Protein AF-A0A7R9T628-F1 (afdb_monomer)

Organism: NCBI:txid242159

Mean predicted aligned error: 6.57 Å

pLDDT: mean 90.31, std 7.59, range [53.25, 96.94]

Sequence (181 aa):
QIEAVTDPLLHALADQFLNALNLEIACVDKPSKTKIGLFKDDAESFPDLHAATAAVEEAKRAMDYLLPELRRKLGMPRLGYTTVGGVGGGEWLIEVPMDRSCPTTWIKVSSNKSKKVVRYHPPEVTEAAAALECANERHMFAADAAWKEFLSSFRENYAAFRSATSAVATLDALHALAILS

Nearest PDB structures (foldseek):
  8om5-assembly1_B  TM=8.166E-01  e=1.390E-07  Homo sapiens
  8rz7-assembly1_B  TM=8.325E-01  e=1.772E-06  Homo sapiens
  8omo-assembly1_B  TM=8.034E-01  e=1.052E-05  Homo sapiens
  1wbd-assembly1_B  TM=7.508E-01  e=5.162E-05  Escherichia coli
  1wb9-assembly1_B  TM=7.693E-01  e=9.754E-05  Escherichia coli

Structure (mmCIF, N/CA/C/O backbone):
data_AF-A0A7R9T628-F1
#
_entry.id   AF-A0A7R9T628-F1
#
loop_
_atom_site.group_PDB
_atom_site.id
_atom_site.type_symbol
_atom_site.label_atom_id
_atom_site.label_alt_id
_atom_site.label_comp_id
_atom_site.label_asym_id
_atom_site.label_entity_id
_atom_site.label_seq_id
_atom_site.pdbx_PDB_ins_code
_atom_site.Cartn_x
_atom_site.Cartn_y
_atom_site.Cartn_z
_atom_site.occupancy
_atom_site.B_iso_or_equiv
_atom_site.auth_seq_id
_atom_site.auth_comp_id
_atom_site.auth_asym_id
_atom_site.auth_atom_id
_atom_site.pdbx_PDB_model_num
ATOM 1 N N . GLN A 1 1 ? 25.959 0.317 -35.984 1.00 53.25 1 GLN A N 1
ATOM 2 C CA . GLN A 1 1 ? 24.765 0.980 -35.403 1.00 53.25 1 GLN A CA 1
ATOM 3 C C . GLN A 1 1 ? 23.543 0.061 -35.380 1.00 53.25 1 GLN A C 1
ATOM 5 O O . GLN A 1 1 ? 22.919 0.002 -34.336 1.00 53.25 1 GLN A O 1
ATOM 10 N N . ILE A 1 2 ? 23.226 -0.692 -36.443 1.00 56.06 2 ILE A N 1
ATOM 11 C CA . ILE A 1 2 ? 22.078 -1.631 -36.451 1.00 56.06 2 ILE A CA 1
ATOM 12 C C . ILE A 1 2 ? 22.298 -2.857 -35.537 1.00 56.06 2 ILE A C 1
ATOM 14 O O . ILE A 1 2 ? 21.359 -3.292 -34.882 1.00 56.06 2 ILE A O 1
ATOM 18 N N . GLU A 1 3 ? 23.536 -3.348 -35.398 1.00 60.22 3 GLU A N 1
ATOM 19 C CA . GLU A 1 3 ? 23.872 -4.489 -34.516 1.00 60.22 3 GLU A CA 1
ATOM 20 C C . GLU A 1 3 ? 23.492 -4.275 -33.040 1.00 60.22 3 GLU A C 1
ATOM 22 O O . GLU A 1 3 ? 23.200 -5.238 -32.339 1.00 60.22 3 GLU A O 1
ATOM 27 N N . ALA A 1 4 ? 23.424 -3.019 -32.579 1.00 60.44 4 ALA A N 1
ATOM 28 C CA . ALA A 1 4 ? 23.025 -2.683 -31.211 1.00 60.44 4 ALA A CA 1
ATOM 29 C C . ALA A 1 4 ? 21.541 -2.980 -30.918 1.00 60.44 4 ALA A C 1
ATOM 31 O O . ALA A 1 4 ? 21.163 -3.103 -29.760 1.00 60.44 4 ALA A O 1
ATOM 32 N N . VAL A 1 5 ? 20.695 -3.080 -31.951 1.00 61.69 5 VAL A N 1
ATOM 33 C CA . VAL A 1 5 ? 19.262 -3.405 -31.811 1.00 61.69 5 VAL A CA 1
ATOM 34 C C . VAL A 1 5 ? 19.046 -4.916 -31.699 1.00 61.69 5 VAL A C 1
ATOM 36 O O . VAL A 1 5 ? 18.065 -5.362 -31.117 1.00 61.69 5 VAL A O 1
ATOM 39 N N . THR A 1 6 ? 19.975 -5.709 -32.233 1.00 67.69 6 THR A N 1
ATOM 40 C CA . THR A 1 6 ? 19.931 -7.178 -32.216 1.00 67.69 6 THR A CA 1
ATOM 41 C C . THR A 1 6 ? 20.766 -7.791 -31.094 1.00 67.69 6 THR A C 1
ATOM 43 O O . THR A 1 6 ? 20.937 -9.006 -31.081 1.00 67.69 6 THR A O 1
ATOM 46 N N . ASP A 1 7 ? 21.315 -6.977 -30.186 1.00 78.06 7 ASP A N 1
ATOM 47 C CA . ASP A 1 7 ? 22.168 -7.447 -29.094 1.00 78.06 7 ASP A CA 1
ATOM 48 C C . ASP A 1 7 ? 21.351 -8.274 -28.075 1.00 78.06 7 ASP A C 1
ATOM 50 O O . ASP A 1 7 ? 20.496 -7.716 -27.374 1.00 78.06 7 ASP A O 1
ATOM 54 N N . PRO A 1 8 ? 21.605 -9.593 -27.946 1.00 80.38 8 PRO A N 1
ATOM 55 C CA . PRO A 1 8 ? 20.899 -10.445 -26.992 1.00 80.38 8 PRO A CA 1
ATOM 56 C C . PRO A 1 8 ? 21.097 -10.012 -25.534 1.00 80.38 8 PRO A C 1
ATOM 58 O O . PRO A 1 8 ? 20.219 -10.247 -24.704 1.00 80.38 8 PRO A O 1
ATOM 61 N N . LEU A 1 9 ? 22.223 -9.362 -25.213 1.00 84.38 9 LEU A N 1
ATOM 62 C CA . LEU A 1 9 ? 22.511 -8.878 -23.862 1.00 84.38 9 LEU A CA 1
ATOM 63 C C . LEU A 1 9 ? 21.610 -7.702 -23.488 1.00 84.38 9 LEU A C 1
ATOM 65 O O . LEU A 1 9 ? 21.134 -7.625 -22.357 1.00 84.38 9 LEU A O 1
ATOM 69 N N . LEU A 1 10 ? 21.326 -6.815 -24.443 1.00 86.56 10 LEU A N 1
ATOM 70 C CA . LEU A 1 10 ? 20.410 -5.700 -24.230 1.00 86.56 10 LEU A CA 1
ATOM 71 C C . LEU A 1 10 ? 18.977 -6.191 -24.003 1.00 86.56 10 LEU A C 1
ATOM 73 O O . LEU A 1 10 ? 18.275 -5.653 -23.147 1.00 86.56 10 LEU A O 1
ATOM 77 N N . HIS A 1 11 ? 18.551 -7.213 -24.750 1.00 86.56 11 HIS A N 1
ATOM 78 C CA . HIS A 1 11 ? 17.232 -7.813 -24.570 1.00 86.56 11 HIS A CA 1
ATOM 79 C C . HIS A 1 11 ? 17.098 -8.469 -23.191 1.00 86.56 11 HIS A C 1
ATOM 81 O O . HIS A 1 11 ? 16.159 -8.155 -22.465 1.00 86.56 11 HIS A O 1
ATOM 87 N N . ALA A 1 12 ? 18.081 -9.281 -22.787 1.00 90.12 12 ALA A N 1
ATOM 88 C CA . ALA A 1 12 ? 18.104 -9.902 -21.463 1.00 90.12 12 ALA A CA 1
ATOM 89 C C . ALA A 1 12 ? 18.078 -8.862 -20.330 1.00 90.12 12 ALA A C 1
ATOM 91 O O . ALA A 1 12 ? 17.376 -9.032 -19.335 1.00 90.12 12 ALA A O 1
ATOM 92 N N . LEU A 1 13 ? 18.804 -7.757 -20.498 1.00 90.50 13 LEU A N 1
ATOM 93 C CA . LEU A 1 13 ? 18.824 -6.666 -19.533 1.00 90.50 13 LEU A CA 1
ATOM 94 C C . LEU A 1 13 ? 17.478 -5.925 -19.460 1.00 90.50 13 LEU A C 1
ATOM 96 O O . LEU A 1 13 ? 17.007 -5.595 -18.371 1.00 90.50 13 LEU A O 1
ATOM 100 N N . ALA A 1 14 ? 16.844 -5.660 -20.605 1.00 90.50 14 ALA A N 1
ATOM 101 C CA . ALA A 1 14 ? 15.507 -5.072 -20.648 1.00 90.50 14 ALA A CA 1
ATOM 102 C C . ALA A 1 14 ? 14.493 -5.969 -19.924 1.00 90.50 14 ALA A C 1
ATOM 104 O O . ALA A 1 14 ? 13.732 -5.484 -19.085 1.00 90.50 14 ALA A O 1
ATOM 105 N N . ASP A 1 15 ? 14.537 -7.274 -20.195 1.00 91.44 15 ASP A N 1
ATOM 106 C CA . ASP A 1 15 ? 13.673 -8.262 -19.557 1.00 91.44 15 ASP A CA 1
ATOM 107 C C . ASP A 1 15 ? 13.919 -8.336 -18.052 1.00 91.44 15 ASP A C 1
ATOM 109 O O . ASP A 1 15 ? 12.962 -8.403 -17.288 1.00 91.44 15 ASP A O 1
ATOM 113 N N . GLN A 1 16 ? 15.172 -8.263 -17.596 1.00 91.38 16 GLN A N 1
ATOM 114 C CA . GLN A 1 16 ? 15.498 -8.217 -16.170 1.00 91.38 16 GLN A CA 1
ATOM 115 C C . GLN A 1 16 ? 14.810 -7.031 -15.475 1.00 91.38 16 GLN A C 1
ATOM 117 O O . GLN A 1 16 ? 14.125 -7.217 -14.467 1.00 91.38 16 GLN A O 1
ATOM 122 N N . PHE A 1 17 ? 14.942 -5.816 -16.019 1.00 91.75 17 PHE A N 1
ATOM 123 C CA . PHE A 1 17 ? 14.327 -4.627 -15.421 1.00 91.75 17 PHE A CA 1
ATOM 124 C C . PHE A 1 17 ? 12.798 -4.646 -15.500 1.00 91.75 17 PHE A C 1
ATOM 126 O O . PHE A 1 17 ? 12.133 -4.238 -14.548 1.00 91.75 17 PHE A O 1
ATOM 133 N N . LEU A 1 18 ? 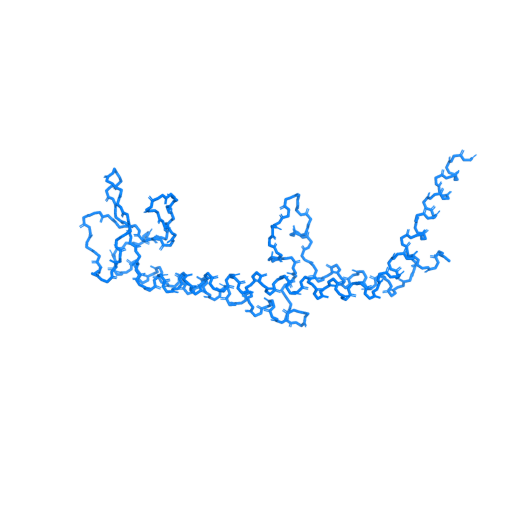12.226 -5.137 -16.602 1.00 91.88 18 LEU A N 1
ATOM 134 C CA . LEU A 1 18 ? 10.777 -5.287 -16.740 1.00 91.88 18 LEU A CA 1
ATOM 135 C C . LEU A 1 18 ? 10.229 -6.357 -15.792 1.00 91.88 18 LEU A C 1
ATOM 137 O O . LEU A 1 18 ? 9.159 -6.175 -15.215 1.00 91.88 18 LEU A O 1
ATOM 141 N N . ASN A 1 19 ? 10.968 -7.447 -15.583 1.00 91.62 19 ASN A N 1
ATOM 142 C CA . ASN A 1 19 ? 10.551 -8.535 -14.708 1.00 91.62 19 ASN A CA 1
ATOM 143 C C . ASN A 1 19 ? 10.564 -8.158 -13.230 1.00 91.62 19 ASN A C 1
ATOM 145 O O . ASN A 1 19 ? 9.746 -8.710 -12.497 1.00 91.62 19 ASN A O 1
ATOM 149 N N . ALA A 1 20 ? 11.410 -7.218 -12.808 1.00 91.69 20 ALA A N 1
ATOM 150 C CA . ALA A 1 20 ? 11.390 -6.679 -11.449 1.00 91.69 20 ALA A CA 1
ATOM 151 C C . ALA A 1 20 ? 10.107 -5.879 -11.142 1.00 91.69 20 ALA A C 1
ATOM 153 O O . ALA A 1 20 ? 9.683 -5.795 -9.988 1.00 91.69 20 ALA A O 1
ATOM 154 N N . LEU A 1 21 ? 9.468 -5.297 -12.162 1.00 92.31 21 LEU A N 1
ATOM 155 C CA . LEU A 1 21 ? 8.301 -4.433 -12.001 1.00 92.31 21 LEU A CA 1
ATOM 156 C C . LEU A 1 21 ? 6.983 -5.204 -12.129 1.00 92.31 21 LEU A C 1
ATOM 158 O O . LEU A 1 21 ? 6.816 -6.107 -12.949 1.00 92.31 21 LEU A O 1
ATOM 162 N N . ASN A 1 22 ? 5.994 -4.783 -11.350 1.00 90.75 22 ASN A N 1
ATOM 163 C CA . ASN A 1 22 ? 4.605 -5.153 -11.545 1.00 90.75 22 ASN A CA 1
ATOM 164 C C . ASN A 1 22 ? 3.972 -4.214 -12.584 1.00 90.75 22 ASN A C 1
ATOM 166 O O . ASN A 1 22 ? 3.560 -3.094 -12.271 1.00 90.75 22 ASN A O 1
ATOM 170 N N . LEU A 1 23 ? 3.897 -4.680 -13.832 1.00 88.38 23 LEU A N 1
ATOM 171 C CA . LEU A 1 23 ? 3.383 -3.892 -14.955 1.00 88.38 23 LEU A CA 1
ATOM 172 C C . LEU A 1 23 ? 1.896 -3.542 -14.815 1.00 88.38 23 LEU A C 1
ATOM 174 O O . LEU A 1 23 ? 1.486 -2.476 -15.267 1.00 88.38 23 LEU A O 1
ATOM 178 N N . GLU A 1 24 ? 1.103 -4.380 -14.140 1.00 87.44 24 GLU A N 1
ATOM 179 C CA . GLU A 1 24 ? -0.316 -4.092 -13.895 1.00 87.44 24 GLU A CA 1
ATOM 180 C C . GLU A 1 24 ? -0.486 -2.832 -13.046 1.00 87.44 24 GLU A C 1
ATOM 182 O O . GLU A 1 24 ? -1.394 -2.043 -13.286 1.00 87.44 24 GLU A O 1
ATOM 187 N N . ILE A 1 25 ? 0.419 -2.620 -12.086 1.00 86.50 25 ILE A N 1
ATOM 188 C CA . ILE A 1 25 ? 0.423 -1.443 -11.211 1.00 86.50 25 ILE A CA 1
ATOM 189 C C . ILE A 1 25 ? 1.150 -0.268 -11.874 1.00 86.50 25 ILE A C 1
ATOM 191 O O . ILE A 1 25 ? 0.728 0.882 -11.733 1.00 86.50 25 ILE A O 1
ATOM 195 N N . ALA A 1 26 ? 2.222 -0.533 -12.623 1.00 85.94 26 ALA A N 1
ATOM 196 C CA . ALA A 1 26 ? 3.019 0.503 -13.274 1.00 85.94 26 ALA A CA 1
ATOM 197 C C . ALA A 1 26 ? 2.272 1.216 -14.416 1.00 85.94 26 ALA A C 1
ATOM 199 O O . ALA A 1 26 ? 2.480 2.411 -14.625 1.00 85.94 26 ALA A O 1
ATOM 200 N N . CYS A 1 27 ? 1.408 0.504 -15.145 1.00 85.12 27 CYS A N 1
ATOM 201 C CA . CYS A 1 27 ? 0.717 1.018 -16.331 1.00 85.12 27 CYS A CA 1
ATOM 202 C C . CYS A 1 27 ? -0.661 1.642 -16.043 1.00 85.12 27 CYS A C 1
ATOM 204 O O . CYS A 1 27 ? -1.392 1.954 -16.980 1.00 85.12 27 CYS A O 1
ATOM 206 N N . VAL A 1 28 ? -1.040 1.835 -14.776 1.00 87.88 28 VAL A N 1
ATOM 207 C CA . VAL A 1 28 ? -2.328 2.453 -14.421 1.00 87.88 28 VAL A CA 1
ATOM 208 C C . VAL A 1 28 ? -2.315 3.955 -14.738 1.00 87.88 28 VAL A C 1
ATOM 210 O O . VAL A 1 28 ? -1.422 4.674 -14.295 1.00 87.88 28 VAL A O 1
ATOM 213 N N . ASP A 1 29 ? -3.363 4.456 -15.411 1.00 74.69 29 ASP A N 1
ATOM 214 C CA . ASP A 1 29 ? -3.523 5.874 -15.809 1.00 74.69 29 ASP A CA 1
ATOM 215 C C . ASP A 1 29 ? -3.365 6.878 -14.654 1.00 74.69 29 ASP A C 1
ATOM 217 O O . ASP A 1 29 ? -2.971 8.031 -14.843 1.00 74.69 29 ASP A O 1
ATOM 221 N N . LYS A 1 30 ? -3.707 6.448 -13.436 1.00 76.94 30 LYS A N 1
ATOM 222 C CA . LYS A 1 30 ? -3.539 7.211 -12.196 1.00 76.94 30 LYS A CA 1
ATOM 223 C C . LYS A 1 30 ? -2.555 6.474 -11.294 1.00 76.94 30 LYS A C 1
ATOM 225 O O . LYS A 1 30 ? -2.995 5.707 -10.434 1.00 76.94 30 LYS A O 1
ATOM 230 N N . PRO A 1 31 ? -1.243 6.693 -11.471 1.00 71.06 31 PRO A N 1
ATOM 231 C CA . PRO A 1 31 ? -0.248 6.012 -10.665 1.00 71.06 31 PRO A CA 1
ATOM 232 C C . PRO A 1 31 ? -0.410 6.401 -9.195 1.00 71.06 31 PRO A C 1
ATOM 234 O O . PRO A 1 31 ? -0.682 7.560 -8.859 1.00 71.06 31 PRO A O 1
ATOM 237 N N . SER A 1 32 ? -0.225 5.422 -8.310 1.00 75.12 32 SER A N 1
ATOM 238 C CA . SER A 1 32 ? -0.163 5.691 -6.878 1.00 75.12 32 SER A CA 1
ATOM 239 C C . SER A 1 32 ? 0.958 6.691 -6.583 1.00 75.12 32 SER A C 1
ATOM 241 O O . SER A 1 32 ? 2.036 6.656 -7.183 1.00 75.12 32 SER A O 1
ATOM 243 N N . LYS A 1 33 ? 0.714 7.589 -5.622 1.00 77.44 33 LYS A N 1
ATOM 244 C CA . LYS A 1 33 ? 1.762 8.478 -5.098 1.00 77.44 33 LYS A CA 1
ATOM 245 C C . LYS A 1 33 ? 2.8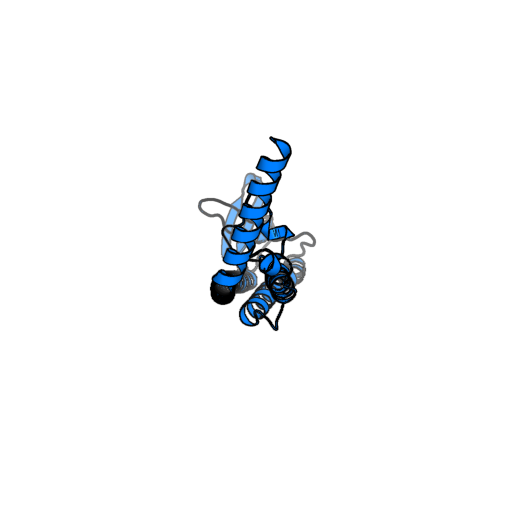50 7.687 -4.373 1.00 77.44 33 LYS A C 1
ATOM 247 O O . LYS A 1 33 ? 3.987 8.143 -4.300 1.00 77.44 33 LYS A O 1
ATOM 252 N N . THR A 1 34 ? 2.499 6.519 -3.838 1.00 79.56 34 THR A N 1
ATOM 253 C CA . THR A 1 34 ? 3.429 5.596 -3.190 1.00 79.56 34 THR A CA 1
ATOM 254 C C . THR A 1 34 ? 3.944 4.575 -4.200 1.00 79.56 34 THR A C 1
ATOM 256 O O . THR A 1 34 ? 3.227 4.170 -5.111 1.00 79.56 34 THR A O 1
ATOM 259 N N . LYS A 1 35 ? 5.193 4.131 -4.029 1.00 88.06 35 LYS A N 1
ATOM 260 C CA . LYS A 1 35 ? 5.803 3.062 -4.844 1.00 88.06 35 LYS A CA 1
ATOM 261 C C . LYS A 1 35 ? 5.437 1.656 -4.357 1.00 88.06 35 LYS A C 1
ATOM 263 O O . LYS A 1 35 ? 6.021 0.670 -4.789 1.00 88.06 35 LYS A O 1
ATOM 268 N N . ILE A 1 36 ? 4.462 1.572 -3.457 1.00 88.44 36 ILE A N 1
ATOM 269 C CA . ILE A 1 36 ? 3.964 0.320 -2.900 1.00 88.44 36 ILE A CA 1
ATOM 270 C C . ILE A 1 36 ? 3.363 -0.533 -4.021 1.00 88.44 36 ILE A C 1
ATOM 272 O O . ILE A 1 36 ? 2.557 -0.042 -4.809 1.00 88.44 36 ILE A O 1
ATOM 276 N N . GLY A 1 37 ? 3.762 -1.806 -4.074 1.00 87.31 37 GLY A N 1
ATOM 277 C CA . GLY A 1 37 ? 3.309 -2.769 -5.081 1.00 87.31 37 GLY A CA 1
ATOM 278 C C . GLY A 1 37 ? 3.934 -2.588 -6.468 1.00 87.31 37 GLY A C 1
ATOM 279 O O . GLY A 1 37 ? 3.648 -3.375 -7.361 1.00 87.31 37 GLY A O 1
ATOM 280 N N . LEU A 1 38 ? 4.793 -1.582 -6.673 1.00 91.06 38 LEU A N 1
ATOM 281 C CA . LEU A 1 38 ? 5.441 -1.360 -7.969 1.00 91.06 38 LEU A CA 1
ATOM 282 C C . LEU A 1 38 ? 6.417 -2.482 -8.335 1.00 91.06 38 LEU A C 1
ATOM 284 O O . LEU A 1 38 ? 6.589 -2.782 -9.512 1.00 91.06 38 LEU A O 1
ATOM 288 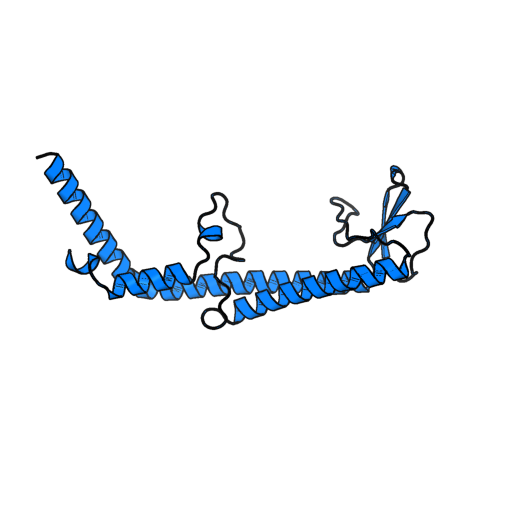N N . PHE A 1 39 ? 7.053 -3.082 -7.337 1.00 92.44 39 PHE A N 1
ATOM 289 C CA . PHE A 1 39 ? 7.945 -4.219 -7.514 1.00 92.44 39 PHE A CA 1
ATOM 290 C C . PHE A 1 39 ? 7.191 -5.518 -7.269 1.00 92.44 39 PHE A C 1
ATOM 292 O O . PHE A 1 39 ? 6.279 -5.565 -6.437 1.00 92.44 39 PHE A O 1
ATOM 299 N N . LYS A 1 40 ? 7.567 -6.570 -7.997 1.00 89.88 40 LYS A N 1
ATOM 300 C CA . LYS A 1 40 ? 7.130 -7.923 -7.646 1.00 89.88 40 LYS A CA 1
ATOM 301 C C . LYS A 1 40 ? 7.727 -8.299 -6.294 1.00 89.88 40 LYS A C 1
ATOM 303 O O . LYS A 1 40 ? 8.815 -7.843 -5.948 1.00 89.88 40 LYS A O 1
ATOM 308 N N . ASP A 1 41 ? 6.993 -9.107 -5.540 1.00 84.50 41 ASP A N 1
ATOM 309 C CA . ASP A 1 41 ? 7.469 -9.585 -4.249 1.00 84.50 41 ASP A CA 1
ATOM 310 C C . ASP A 1 41 ? 8.604 -10.590 -4.469 1.00 84.50 41 ASP A C 1
ATOM 312 O O . ASP A 1 41 ? 8.370 -11.721 -4.900 1.00 84.50 41 ASP A O 1
ATOM 316 N N . ASP A 1 42 ? 9.834 -10.132 -4.252 1.00 84.94 42 ASP A N 1
ATOM 317 C CA . ASP A 1 42 ? 11.053 -10.903 -4.448 1.00 84.94 42 ASP A CA 1
ATOM 318 C C . ASP A 1 42 ? 12.060 -10.586 -3.337 1.00 84.94 42 ASP A C 1
ATOM 320 O O . ASP A 1 42 ? 12.579 -9.470 -3.225 1.00 84.94 42 ASP A O 1
ATOM 324 N N . ALA A 1 43 ? 12.335 -11.599 -2.517 1.00 87.62 43 ALA A N 1
ATOM 325 C CA . ALA A 1 43 ? 13.270 -11.510 -1.406 1.00 87.62 43 ALA A CA 1
ATOM 326 C C . ALA A 1 43 ? 14.736 -11.421 -1.861 1.00 87.62 43 ALA A C 1
ATOM 328 O O . ALA A 1 43 ? 15.567 -10.950 -1.087 1.00 87.62 43 ALA A O 1
ATOM 329 N N . GLU A 1 44 ? 15.063 -11.867 -3.080 1.00 85.38 44 GLU A N 1
ATOM 330 C CA . GLU A 1 44 ? 16.433 -11.818 -3.598 1.00 85.38 44 GLU A CA 1
ATOM 331 C C . GLU A 1 44 ? 16.787 -10.416 -4.099 1.00 85.38 44 GLU A C 1
ATOM 333 O O . GLU A 1 44 ? 17.842 -9.887 -3.751 1.00 85.38 44 GLU A O 1
ATOM 338 N N . SER A 1 45 ? 15.893 -9.795 -4.873 1.00 84.81 45 SER A N 1
ATOM 339 C CA . SER A 1 45 ? 16.130 -8.461 -5.438 1.00 84.81 45 SER A CA 1
ATOM 340 C C . SER A 1 45 ? 15.913 -7.333 -4.429 1.00 84.81 45 SER A C 1
ATOM 342 O O . SER A 1 45 ? 16.656 -6.356 -4.444 1.00 84.81 45 SER A O 1
ATOM 344 N N . PHE A 1 46 ? 14.898 -7.437 -3.561 1.00 91.50 46 PHE A N 1
ATOM 345 C CA . PHE A 1 46 ? 14.523 -6.362 -2.633 1.00 91.50 46 PHE A CA 1
ATOM 346 C C . PHE A 1 46 ? 14.1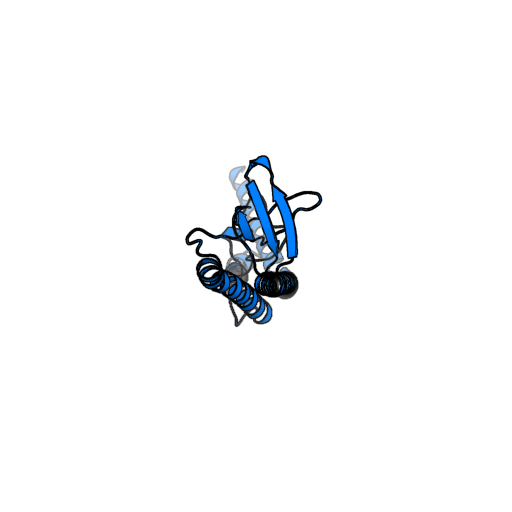75 -6.907 -1.235 1.00 91.50 46 PHE A C 1
ATOM 348 O O . PHE A 1 46 ? 13.012 -6.850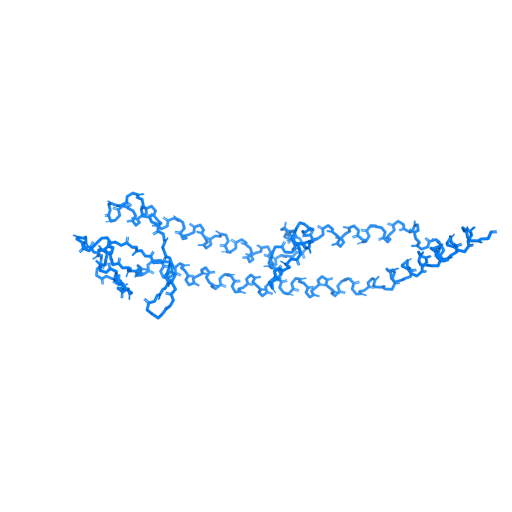 -0.816 1.00 91.50 46 PHE A O 1
ATOM 355 N N . PRO A 1 47 ? 15.165 -7.400 -0.466 1.00 93.38 47 PRO A N 1
ATOM 356 C CA . PRO A 1 47 ? 14.927 -8.060 0.821 1.00 93.38 47 PRO A CA 1
ATOM 357 C C . PRO A 1 47 ? 14.218 -7.160 1.844 1.00 93.38 47 PRO A C 1
ATOM 359 O O . PRO A 1 47 ? 13.299 -7.607 2.532 1.00 93.38 47 PRO A O 1
ATOM 362 N N . ASP A 1 48 ? 14.585 -5.878 1.912 1.00 93.69 48 ASP A N 1
ATOM 363 C CA . ASP A 1 48 ? 13.968 -4.922 2.840 1.00 93.69 48 ASP A CA 1
ATOM 364 C C . ASP A 1 48 ? 12.504 -4.628 2.481 1.00 93.69 48 ASP A C 1
ATOM 366 O O . ASP A 1 48 ? 11.650 -4.500 3.363 1.00 93.69 48 ASP A O 1
ATOM 370 N N . LEU A 1 49 ? 12.192 -4.550 1.182 1.00 94.69 49 LEU A N 1
ATOM 371 C CA . LEU A 1 49 ? 10.825 -4.359 0.700 1.00 94.69 49 LEU A CA 1
ATOM 372 C C . LEU A 1 49 ? 9.970 -5.600 0.972 1.00 94.69 49 LEU A C 1
ATOM 374 O O . LEU A 1 49 ? 8.838 -5.462 1.441 1.00 94.69 49 LEU A O 1
ATOM 378 N N . HIS A 1 50 ? 10.518 -6.794 0.738 1.00 94.44 50 HIS A N 1
ATOM 379 C CA . HIS A 1 50 ? 9.863 -8.060 1.059 1.00 94.44 50 HIS A CA 1
ATOM 380 C C . HIS A 1 50 ? 9.545 -8.154 2.559 1.00 94.44 50 HIS A C 1
ATOM 382 O O . HIS A 1 50 ? 8.398 -8.380 2.952 1.00 94.44 50 HIS A O 1
ATOM 388 N N . ALA A 1 51 ? 10.531 -7.879 3.419 1.00 95.31 51 ALA A N 1
ATOM 389 C CA . ALA A 1 51 ? 10.354 -7.893 4.869 1.00 95.31 51 ALA A CA 1
ATOM 390 C C . ALA A 1 51 ? 9.300 -6.875 5.338 1.00 95.31 51 ALA A C 1
ATOM 392 O O . ALA A 1 51 ? 8.457 -7.191 6.182 1.00 95.31 51 ALA A O 1
ATOM 393 N N . ALA A 1 52 ? 9.305 -5.663 4.776 1.00 95.50 52 ALA A N 1
ATOM 394 C CA . ALA A 1 52 ? 8.313 -4.645 5.107 1.00 95.50 52 ALA A CA 1
ATOM 395 C C . ALA A 1 52 ? 6.900 -5.023 4.627 1.00 95.50 52 ALA A C 1
ATOM 397 O O . ALA A 1 52 ? 5.927 -4.784 5.345 1.00 95.50 52 ALA A O 1
ATOM 398 N N . THR A 1 53 ? 6.784 -5.657 3.457 1.00 95.25 53 THR A N 1
ATOM 399 C CA . THR A 1 53 ? 5.514 -6.187 2.934 1.00 95.25 53 THR A CA 1
ATOM 400 C C . THR A 1 53 ? 4.957 -7.259 3.870 1.00 95.25 53 THR A C 1
ATOM 402 O O . THR A 1 53 ? 3.804 -7.173 4.298 1.00 95.25 53 THR A O 1
ATOM 405 N N . ALA A 1 54 ? 5.793 -8.218 4.278 1.00 95.56 54 ALA A N 1
ATOM 406 C CA . ALA A 1 54 ? 5.416 -9.261 5.228 1.00 95.56 54 ALA A CA 1
ATOM 407 C C . ALA A 1 54 ? 4.981 -8.683 6.587 1.00 95.56 54 ALA A C 1
ATOM 409 O O . ALA A 1 54 ? 3.982 -9.125 7.153 1.00 95.56 54 ALA A O 1
ATOM 410 N N . ALA A 1 55 ? 5.678 -7.659 7.090 1.00 96.50 55 ALA A N 1
ATOM 411 C CA . ALA A 1 55 ? 5.326 -6.994 8.345 1.00 96.50 55 ALA A CA 1
ATOM 412 C C . ALA A 1 55 ? 3.955 -6.297 8.285 1.00 96.50 55 ALA A C 1
ATOM 414 O O . ALA A 1 55 ? 3.197 -6.348 9.255 1.00 96.50 55 ALA A O 1
ATOM 415 N N . VAL A 1 56 ? 3.613 -5.670 7.154 1.00 96.56 56 VAL A N 1
ATOM 416 C CA . VAL A 1 56 ? 2.285 -5.071 6.941 1.00 96.56 56 VAL A CA 1
ATOM 417 C C . VAL A 1 56 ? 1.198 -6.144 6.925 1.00 96.56 56 VAL A C 1
ATOM 419 O O . VAL A 1 56 ? 0.168 -5.975 7.577 1.00 96.56 56 VAL A O 1
ATOM 422 N N . GLU A 1 57 ? 1.412 -7.250 6.212 1.00 96.06 57 GLU A N 1
ATOM 423 C CA . GLU A 1 57 ? 0.439 -8.345 6.158 1.00 96.06 57 GLU A CA 1
ATOM 424 C C . GLU A 1 57 ? 0.245 -9.018 7.519 1.00 96.06 57 GLU A C 1
ATOM 426 O O . GLU A 1 57 ? -0.885 -9.326 7.901 1.00 96.06 57 GLU A O 1
ATOM 431 N N . GLU A 1 58 ? 1.310 -9.173 8.302 1.00 96.81 58 GLU A N 1
ATOM 432 C CA . GLU A 1 58 ? 1.209 -9.695 9.664 1.00 96.81 58 GLU A CA 1
ATOM 433 C C . GLU A 1 58 ? 0.444 -8.739 10.590 1.00 96.81 58 GLU A C 1
ATOM 435 O O . GLU A 1 58 ? -0.455 -9.163 11.316 1.00 96.81 58 GLU A O 1
ATOM 440 N N . ALA A 1 59 ? 0.710 -7.431 10.515 1.00 96.38 59 ALA A N 1
ATOM 441 C CA . ALA A 1 59 ? -0.028 -6.440 11.298 1.00 96.38 59 ALA A CA 1
ATOM 442 C C . ALA A 1 59 ? -1.528 -6.404 10.934 1.00 96.38 59 ALA A C 1
ATOM 444 O O . ALA A 1 59 ? -2.381 -6.285 11.817 1.00 96.38 59 ALA A O 1
ATOM 445 N N . LYS A 1 60 ? -1.877 -6.574 9.649 1.00 95.50 60 LYS A N 1
ATOM 446 C CA . LYS A 1 60 ? -3.278 -6.718 9.212 1.00 95.50 60 LYS A CA 1
ATOM 447 C C . LYS A 1 60 ? -3.922 -7.983 9.777 1.00 95.50 60 LYS A C 1
ATOM 449 O O . LYS A 1 60 ? -5.030 -7.918 10.304 1.00 95.50 60 LYS A O 1
ATOM 454 N N . ARG A 1 61 ? -3.224 -9.122 9.732 1.00 96.25 61 ARG A N 1
ATOM 455 C CA . ARG A 1 61 ? -3.717 -10.384 10.313 1.00 96.25 61 ARG A CA 1
ATOM 456 C C . ARG A 1 61 ? -3.940 -10.273 11.815 1.00 96.25 61 ARG A C 1
ATOM 458 O O . ARG A 1 61 ? -4.953 -10.764 12.308 1.00 96.25 61 ARG A O 1
ATOM 465 N N . ALA A 1 62 ? -3.041 -9.600 12.531 1.00 95.19 62 ALA A N 1
ATOM 466 C CA . ALA A 1 62 ? -3.207 -9.333 13.955 1.00 95.19 62 ALA A CA 1
ATOM 467 C C . ALA A 1 62 ? -4.495 -8.533 14.223 1.00 95.19 62 ALA A C 1
ATOM 469 O O . ALA A 1 62 ? -5.283 -8.909 15.090 1.00 95.19 62 ALA A O 1
ATOM 470 N N . MET A 1 63 ? -4.768 -7.496 13.422 1.00 94.19 63 MET A N 1
ATOM 471 C CA . MET A 1 63 ? -6.025 -6.738 13.487 1.00 94.19 63 MET A CA 1
ATOM 472 C C . MET A 1 63 ? -7.253 -7.614 13.203 1.00 94.19 63 MET A C 1
ATOM 474 O O . MET A 1 63 ? -8.258 -7.520 13.914 1.00 94.19 63 MET A O 1
ATOM 478 N N . ASP A 1 64 ? -7.187 -8.492 12.205 1.00 93.88 64 ASP A N 1
ATOM 479 C CA . ASP A 1 64 ? -8.290 -9.397 11.867 1.00 93.88 64 ASP A CA 1
ATOM 480 C C . ASP A 1 64 ? -8.554 -10.438 12.965 1.00 93.88 64 ASP A C 1
ATOM 482 O O . ASP A 1 64 ? -9.710 -10.784 13.229 1.00 93.88 64 ASP A O 1
ATOM 486 N N . TYR A 1 65 ? -7.509 -10.893 13.662 1.00 95.19 65 TYR A N 1
ATOM 487 C CA . TYR A 1 65 ? -7.617 -11.851 14.763 1.00 95.19 65 TYR A CA 1
ATOM 488 C C . TYR A 1 65 ? -8.300 -11.264 16.011 1.00 95.19 65 TYR A C 1
ATOM 490 O O . TYR A 1 65 ? -8.984 -11.983 16.745 1.00 95.19 65 TYR A O 1
ATOM 498 N N . LEU A 1 66 ? -8.208 -9.948 16.227 1.00 95.38 66 LEU A N 1
ATOM 499 C CA . LEU A 1 66 ? -8.893 -9.276 17.337 1.00 95.38 66 LEU A CA 1
ATOM 500 C C . LEU A 1 66 ? -10.422 -9.265 17.171 1.00 95.38 66 LEU A C 1
ATOM 502 O O . LEU A 1 66 ? -11.158 -9.320 18.162 1.00 95.38 66 LEU A O 1
ATOM 506 N N . LEU A 1 67 ? -10.939 -9.230 15.935 1.00 94.31 67 LEU A N 1
ATOM 507 C CA . LEU A 1 67 ? -12.383 -9.128 15.685 1.00 94.31 67 LEU A CA 1
ATOM 508 C C . LEU A 1 67 ? -13.189 -10.293 16.287 1.00 94.31 67 LEU A C 1
ATOM 510 O O . LEU A 1 67 ? -14.165 -10.017 16.990 1.00 94.31 67 LEU A O 1
ATOM 514 N N . PRO A 1 68 ? -12.845 -11.579 16.070 1.00 95.31 68 PRO A N 1
ATOM 515 C CA . PRO A 1 68 ? -13.506 -12.704 16.733 1.00 95.31 68 PRO A CA 1
ATOM 516 C C . PRO A 1 68 ? -13.559 -12.588 18.260 1.00 95.31 68 PRO A C 1
ATOM 518 O O . PRO A 1 68 ? -14.598 -12.870 18.868 1.00 95.31 68 PRO A O 1
ATOM 521 N N . GLU A 1 69 ? -12.477 -12.136 18.894 1.00 93.44 69 GLU A N 1
ATOM 522 C CA . GLU A 1 69 ? -12.433 -11.987 20.347 1.00 93.44 69 GLU A CA 1
ATOM 523 C C . GLU A 1 69 ? -13.365 -10.882 20.838 1.00 93.44 69 GLU A C 1
ATOM 525 O O . GLU A 1 69 ? -14.104 -11.081 21.806 1.00 93.44 69 GLU A O 1
ATOM 530 N N . LEU A 1 70 ? -13.386 -9.745 20.140 1.00 93.44 70 LEU A N 1
ATOM 531 C CA . LEU A 1 70 ? -14.282 -8.627 20.427 1.00 93.44 70 LEU A CA 1
ATOM 532 C C . LEU A 1 70 ? -15.750 -9.012 20.201 1.00 93.44 70 LEU A C 1
ATOM 534 O O . LEU A 1 70 ? -16.605 -8.701 21.033 1.00 93.44 70 LEU A O 1
ATOM 538 N N . ARG A 1 71 ? -16.048 -9.762 19.129 1.00 95.06 71 ARG A N 1
ATOM 539 C CA . ARG A 1 71 ? -17.385 -10.320 18.853 1.00 95.06 71 ARG A CA 1
ATOM 540 C C . ARG A 1 71 ? -17.870 -11.193 20.006 1.00 95.06 71 ARG A C 1
ATOM 542 O O . ARG A 1 71 ? -19.028 -11.072 20.406 1.00 95.06 71 ARG A O 1
ATOM 549 N N . ARG A 1 72 ? -16.992 -12.039 20.558 1.00 92.75 72 ARG A N 1
ATOM 550 C CA . ARG A 1 72 ? -17.288 -12.889 21.721 1.00 92.75 72 ARG A CA 1
ATOM 551 C C . ARG A 1 72 ? -17.470 -12.061 22.995 1.00 92.75 72 ARG A C 1
ATOM 553 O O . ARG A 1 72 ? -18.471 -12.248 23.676 1.00 92.75 72 ARG A O 1
ATOM 560 N N . LYS A 1 73 ? -16.550 -11.131 23.288 1.00 90.50 73 LYS A N 1
ATOM 561 C CA . LYS A 1 73 ? -16.601 -10.244 24.469 1.00 90.50 73 LYS A CA 1
ATOM 562 C C . LYS A 1 73 ? -17.894 -9.418 24.516 1.00 90.50 73 LYS A C 1
ATOM 564 O O . LYS A 1 73 ? -18.480 -9.269 25.581 1.00 90.50 73 LYS A O 1
ATOM 569 N N . LEU A 1 74 ? -18.349 -8.905 23.370 1.00 90.88 74 LEU A N 1
ATOM 570 C CA . LEU A 1 74 ? -19.546 -8.060 23.274 1.00 90.88 74 LEU A CA 1
ATOM 571 C C . LEU A 1 74 ? -20.836 -8.829 22.953 1.00 90.88 74 LEU A C 1
ATOM 573 O O . LEU A 1 74 ? -21.917 -8.236 22.971 1.00 90.88 74 LEU A O 1
ATOM 577 N N . GLY A 1 75 ? -20.754 -10.120 22.611 1.00 92.12 75 GLY A N 1
ATOM 578 C CA . GLY A 1 75 ? -21.897 -10.901 22.132 1.00 92.12 75 GLY A CA 1
ATOM 579 C C . GLY A 1 75 ? -22.513 -10.322 20.852 1.00 92.12 75 GLY A C 1
ATOM 580 O O . GLY A 1 75 ? -23.738 -10.234 20.737 1.00 92.12 75 GLY A O 1
ATOM 581 N N . MET A 1 76 ? -21.673 -9.851 19.927 1.00 92.62 76 MET A N 1
ATOM 582 C CA . MET A 1 76 ? -22.069 -9.183 18.682 1.00 92.62 76 MET A CA 1
ATOM 583 C C . MET A 1 76 ? -21.417 -9.886 17.483 1.00 92.62 76 MET A C 1
ATOM 585 O O . MET A 1 76 ? -20.320 -9.510 17.088 1.00 92.62 76 MET A O 1
ATOM 589 N N . PRO A 1 77 ? -22.064 -10.883 16.854 1.00 90.81 77 PRO A N 1
ATOM 590 C CA . PRO A 1 77 ? -21.425 -11.716 15.827 1.00 90.81 77 PRO A CA 1
ATOM 591 C C . PRO A 1 77 ? -21.081 -10.963 14.534 1.00 90.81 77 PRO A C 1
ATOM 593 O O . PRO A 1 77 ? -20.190 -11.375 13.800 1.00 90.81 77 PRO A O 1
ATOM 596 N N . ARG A 1 78 ? -21.769 -9.849 14.257 1.00 91.50 78 ARG A N 1
ATOM 597 C CA . ARG A 1 78 ? -21.559 -9.008 13.066 1.00 91.50 78 ARG A CA 1
ATOM 598 C C . ARG A 1 78 ? -20.680 -7.783 13.333 1.00 91.50 78 ARG A C 1
ATOM 600 O O . ARG A 1 78 ? -20.681 -6.859 12.529 1.00 91.50 78 ARG A O 1
ATOM 607 N N . LEU A 1 79 ? -19.973 -7.742 14.464 1.00 93.38 79 LEU A N 1
ATOM 608 C CA . LEU A 1 79 ? -19.083 -6.627 14.778 1.00 93.38 79 LEU A CA 1
ATOM 609 C C . LEU A 1 79 ? -17.972 -6.509 13.724 1.00 93.38 79 LEU A C 1
ATOM 611 O O . LEU A 1 79 ? -17.396 -7.520 13.310 1.00 93.38 79 LEU A O 1
ATOM 615 N N . GLY A 1 80 ? -17.665 -5.281 13.327 1.00 94.38 80 GLY A N 1
ATOM 616 C CA . GLY A 1 80 ? -16.553 -4.936 12.451 1.00 94.38 80 GLY A CA 1
ATOM 617 C C . GLY A 1 80 ? -15.984 -3.574 12.827 1.00 94.38 80 GLY A C 1
ATOM 618 O O . GLY A 1 80 ? -16.594 -2.837 13.608 1.00 94.38 80 GLY A O 1
ATOM 619 N N . TYR A 1 81 ? -14.822 -3.255 12.269 1.00 95.62 81 TYR A N 1
ATOM 620 C CA . TYR A 1 81 ? -14.226 -1.933 12.400 1.00 95.62 81 TYR A CA 1
ATOM 621 C C . TYR A 1 81 ? -15.029 -0.899 11.608 1.00 95.62 81 TYR A C 1
ATOM 623 O O . TYR A 1 81 ? -15.537 -1.187 10.524 1.00 95.62 81 TYR A O 1
ATOM 631 N N . THR A 1 82 ? -15.133 0.315 12.140 1.00 94.25 82 THR A N 1
ATOM 632 C CA . THR A 1 82 ? -15.715 1.457 11.434 1.00 94.25 82 THR A CA 1
ATOM 633 C C . THR A 1 82 ? -14.766 2.644 11.468 1.00 94.25 82 THR A C 1
ATOM 635 O O . THR A 1 82 ? -14.081 2.882 12.458 1.00 94.25 82 THR A O 1
ATOM 638 N N . THR A 1 83 ? -14.804 3.439 10.405 1.00 94.25 83 THR A N 1
ATOM 639 C CA . THR A 1 83 ? -14.105 4.722 10.330 1.00 94.25 83 THR A CA 1
ATOM 640 C C . THR A 1 83 ? -15.124 5.848 10.258 1.00 94.25 83 THR A C 1
ATOM 642 O O . THR A 1 83 ? -16.156 5.735 9.593 1.00 94.25 83 THR A O 1
ATOM 645 N N . VAL A 1 84 ? -14.859 6.938 10.971 1.00 92.31 84 VAL A N 1
ATOM 646 C CA . VAL A 1 84 ? -15.672 8.156 10.947 1.00 92.31 84 VAL A CA 1
ATOM 647 C C . VAL A 1 84 ? -14.746 9.322 10.651 1.00 92.31 84 VAL A C 1
ATOM 649 O O . VAL A 1 84 ? -13.844 9.590 11.434 1.00 92.31 84 VAL A O 1
ATOM 652 N N . GLY A 1 85 ? -14.970 10.014 9.537 1.00 87.81 85 GLY A N 1
ATOM 653 C CA . GLY A 1 85 ? -14.222 11.227 9.205 1.00 87.81 85 GLY A CA 1
ATOM 654 C C . GLY A 1 85 ? -14.715 12.463 9.966 1.00 87.81 85 GLY A C 1
ATOM 655 O O . GLY A 1 85 ? -15.845 12.496 10.459 1.00 87.81 85 GLY A O 1
ATOM 656 N N . GLY A 1 86 ? -13.883 13.506 9.998 1.00 84.50 86 GLY A N 1
ATOM 657 C CA . GLY A 1 86 ? -14.214 14.816 10.569 1.00 84.50 86 GLY A CA 1
ATOM 658 C C . GLY A 1 86 ? -13.807 15.001 12.036 1.00 84.50 86 GLY A C 1
ATOM 659 O O . GLY A 1 86 ? -13.144 14.159 12.639 1.00 84.50 86 GLY A O 1
ATOM 660 N N . VAL A 1 87 ? -14.193 16.145 12.609 1.00 75.19 87 VAL A N 1
ATOM 661 C CA . VAL A 1 87 ? -13.836 16.533 13.984 1.00 75.19 87 VAL A CA 1
ATOM 662 C C . VAL A 1 87 ? -14.519 15.597 14.988 1.00 75.19 87 VAL A C 1
ATOM 664 O O . VAL A 1 87 ? -15.746 15.515 15.028 1.00 75.19 87 VAL A O 1
ATOM 667 N N . GLY A 1 88 ? -13.723 14.890 15.795 1.00 71.69 88 GLY A N 1
ATOM 668 C CA . GLY A 1 88 ? -14.210 13.881 16.748 1.00 71.69 88 GLY A CA 1
ATOM 669 C C . GLY A 1 88 ? -14.480 12.499 16.133 1.00 71.69 88 GLY A C 1
ATOM 670 O O . GLY A 1 88 ? -15.142 11.668 16.757 1.00 71.69 88 GLY A O 1
ATOM 671 N N . GLY A 1 89 ? -14.013 12.271 14.903 1.00 83.25 89 GLY A N 1
ATOM 672 C CA . GLY A 1 89 ? -13.957 10.966 14.251 1.00 83.25 89 GLY A CA 1
ATOM 673 C C . GLY A 1 89 ? -12.673 10.186 14.568 1.00 83.25 89 GLY A C 1
ATOM 674 O O . GLY A 1 89 ? -11.854 10.624 15.370 1.00 83.25 89 GLY A O 1
ATOM 675 N N . GLY A 1 90 ? -12.517 9.022 13.942 1.00 89.12 90 GLY A N 1
ATOM 676 C CA . GLY A 1 90 ? -11.365 8.133 14.104 1.00 89.12 90 GLY A CA 1
ATOM 677 C C . GLY A 1 90 ? -11.467 6.905 13.200 1.00 89.12 90 GLY A C 1
ATOM 678 O O . GLY A 1 90 ? -12.545 6.607 12.671 1.00 89.12 90 GLY A O 1
ATOM 679 N N . GLU A 1 91 ? -10.349 6.208 13.022 1.00 92.88 91 GLU A N 1
ATOM 680 C CA . GLU A 1 91 ? -10.261 4.936 12.295 1.00 92.88 91 GLU A CA 1
ATOM 681 C C . GLU A 1 91 ? -10.292 3.752 13.268 1.00 92.88 91 GLU A C 1
ATOM 683 O O . GLU A 1 91 ? -10.131 3.935 14.473 1.00 92.88 91 GLU A O 1
ATOM 688 N N . TRP A 1 92 ? -10.529 2.538 12.765 1.00 93.94 92 TRP A N 1
ATOM 689 C CA . TRP A 1 92 ? -10.491 1.30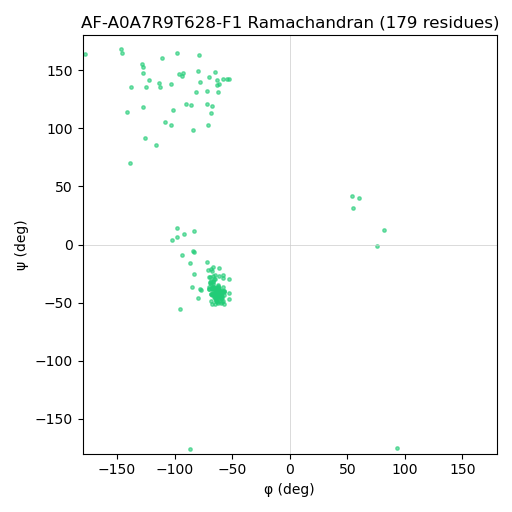4 13.572 1.00 93.94 92 TRP A CA 1
ATOM 690 C C . TRP A 1 92 ? -11.398 1.321 14.816 1.00 93.94 92 TRP A C 1
ATOM 692 O O . TRP A 1 92 ? -11.112 0.699 15.838 1.00 93.94 92 TRP A O 1
ATOM 702 N N . LEU A 1 93 ? -12.526 2.031 14.743 1.00 94.75 93 LEU A N 1
ATOM 703 C CA . LEU A 1 93 ? -13.459 2.162 15.857 1.00 94.75 93 LEU A CA 1
ATOM 704 C C . LEU A 1 93 ? -14.355 0.930 15.972 1.00 94.75 93 LEU A C 1
ATOM 706 O O . LEU A 1 93 ? -14.763 0.339 14.972 1.00 94.75 93 LEU A O 1
ATOM 710 N N . ILE A 1 94 ? -14.757 0.611 17.200 1.00 95.62 94 ILE A N 1
ATOM 711 C CA . ILE A 1 94 ? -15.783 -0.393 17.486 1.00 95.62 94 ILE A CA 1
ATOM 712 C C . ILE A 1 94 ? -17.099 0.314 17.803 1.00 95.62 94 ILE A C 1
ATOM 714 O O . ILE A 1 94 ? -17.202 1.056 18.782 1.00 95.62 94 ILE A O 1
ATOM 718 N N . GLU A 1 95 ? -18.110 0.102 16.958 1.00 94.62 95 GLU A N 1
ATOM 719 C CA . GLU A 1 95 ? -19.452 0.660 17.134 1.00 94.62 95 GLU A CA 1
ATOM 720 C C . GLU A 1 95 ? -20.331 -0.292 17.954 1.00 94.62 95 GLU A C 1
ATOM 722 O O . GLU A 1 95 ? -20.561 -1.440 17.572 1.00 94.62 95 GLU A O 1
ATOM 727 N N . VAL A 1 96 ? -20.833 0.199 19.087 1.00 94.62 96 VAL A N 1
ATOM 728 C CA . VAL A 1 96 ? -21.644 -0.563 20.039 1.00 94.62 96 VAL A CA 1
ATOM 729 C C . VAL A 1 96 ? -22.973 0.163 20.290 1.00 94.62 96 VAL A C 1
ATOM 731 O O . VAL A 1 96 ? -22.978 1.383 20.472 1.00 94.62 96 VAL A O 1
ATOM 734 N N . PRO A 1 97 ? -24.117 -0.542 20.309 1.00 94.12 97 PRO A N 1
ATOM 735 C CA . PRO A 1 97 ? -25.402 0.023 20.718 1.00 94.12 97 PRO A CA 1
ATOM 736 C C . PRO A 1 97 ? -25.362 0.678 22.111 1.00 94.12 97 PRO A C 1
ATOM 738 O O . PRO A 1 97 ? -24.712 0.175 23.023 1.00 94.12 97 PRO A O 1
ATOM 741 N N . MET A 1 98 ? -26.075 1.796 22.289 1.00 92.50 98 MET A N 1
ATOM 742 C CA . MET A 1 98 ? -26.104 2.561 23.552 1.00 92.50 98 MET A CA 1
ATOM 743 C C . MET A 1 98 ? -26.655 1.783 24.758 1.00 92.50 98 MET A C 1
ATOM 745 O O . MET A 1 98 ? -26.420 2.187 25.893 1.00 92.50 98 MET A O 1
ATOM 749 N N . ASP A 1 99 ? -27.410 0.714 24.523 1.00 90.06 99 ASP A N 1
ATOM 750 C CA . ASP A 1 99 ? -27.991 -0.156 25.548 1.00 90.06 99 ASP A CA 1
ATOM 751 C C . ASP A 1 99 ? -27.021 -1.242 26.045 1.00 90.06 99 ASP A C 1
ATOM 753 O O . ASP A 1 99 ? -27.337 -1.948 27.003 1.00 90.06 99 ASP A O 1
ATOM 757 N N . ARG A 1 100 ? -25.832 -1.371 25.439 1.00 88.69 100 ARG A N 1
ATOM 758 C CA . ARG A 1 100 ? -24.803 -2.327 25.858 1.00 88.69 100 ARG A CA 1
ATOM 759 C C . ARG A 1 100 ? -23.675 -1.657 26.630 1.00 88.69 100 ARG A C 1
ATOM 761 O O . ARG A 1 100 ? -23.154 -0.611 26.251 1.00 88.69 100 ARG A O 1
ATOM 768 N N . SER A 1 101 ? -23.241 -2.325 27.693 1.00 86.19 101 SER A N 1
ATOM 769 C CA . SER A 1 101 ? -22.043 -1.955 28.442 1.00 86.19 101 SER A CA 1
ATOM 770 C C . SER A 1 101 ? -20.777 -2.399 27.711 1.00 86.19 101 SER A C 1
ATOM 772 O O . SER A 1 101 ? -20.711 -3.519 27.206 1.00 86.19 101 SER A O 1
ATOM 774 N N . CYS A 1 102 ? -19.753 -1.550 27.726 1.00 88.81 102 CYS A N 1
ATOM 775 C CA . CYS A 1 102 ? -18.403 -1.879 27.268 1.00 88.81 102 CYS A CA 1
ATOM 776 C C . CYS A 1 102 ? -17.437 -1.939 28.462 1.00 88.81 102 CYS A C 1
ATOM 778 O O . CYS A 1 102 ? -17.743 -1.367 29.514 1.00 88.81 102 CYS A O 1
ATOM 780 N N . PRO A 1 103 ? -16.271 -2.592 28.315 1.00 90.69 103 PRO A N 1
ATOM 781 C CA . PRO A 1 103 ? -15.209 -2.523 29.313 1.00 90.69 103 PRO A CA 1
ATOM 782 C C . PRO A 1 103 ? -14.838 -1.074 29.648 1.00 90.69 103 PRO A C 1
ATOM 784 O O . PRO A 1 103 ? -14.776 -0.218 28.768 1.00 90.69 103 PRO A O 1
ATOM 787 N N . THR A 1 104 ? -14.546 -0.797 30.918 1.00 89.75 104 THR A N 1
ATOM 788 C CA . THR A 1 104 ? -14.157 0.546 31.388 1.00 89.75 104 THR A CA 1
ATOM 789 C C . THR A 1 104 ? -12.813 1.014 30.836 1.00 89.75 104 THR A C 1
ATOM 791 O O . THR A 1 104 ? -12.543 2.210 30.824 1.00 89.75 104 THR A O 1
ATOM 794 N N . THR A 1 105 ? -11.980 0.086 30.361 1.00 92.12 105 THR A N 1
ATOM 795 C CA . THR A 1 105 ? -10.700 0.370 29.702 1.00 92.12 105 THR A CA 1
ATOM 796 C C . THR A 1 105 ? -10.864 0.965 28.306 1.00 92.12 105 THR A C 1
ATOM 798 O O . THR A 1 105 ? -9.899 1.480 27.750 1.00 92.12 105 THR A O 1
ATOM 801 N N . TRP A 1 106 ? -12.059 0.891 27.714 1.00 94.31 106 TRP A N 1
ATOM 802 C CA . TRP A 1 106 ? -12.304 1.386 26.366 1.00 94.31 106 TRP A CA 1
ATOM 803 C C . TRP A 1 106 ? -12.539 2.890 26.366 1.00 94.31 106 TRP A C 1
ATOM 805 O O . TRP A 1 106 ? -13.378 3.416 27.100 1.00 94.31 106 TRP A O 1
ATOM 815 N N . ILE A 1 107 ? -11.847 3.585 25.470 1.00 93.12 107 ILE A N 1
ATOM 816 C CA . ILE A 1 107 ? -11.970 5.034 25.345 1.00 93.12 107 ILE A CA 1
ATOM 817 C C . ILE A 1 107 ? -13.153 5.342 24.434 1.00 93.12 107 ILE A C 1
ATOM 819 O O . ILE A 1 107 ? -13.183 4.936 23.273 1.00 93.12 107 ILE A O 1
ATOM 823 N N . LYS A 1 108 ? -14.146 6.071 24.948 1.00 93.69 108 LYS A N 1
ATOM 824 C CA . LYS A 1 108 ? -15.263 6.573 24.140 1.00 93.69 108 LYS A CA 1
ATOM 825 C C . LYS A 1 108 ? -14.775 7.704 23.235 1.00 93.69 108 LYS A C 1
ATOM 827 O O . LYS A 1 108 ? -14.350 8.740 23.731 1.00 93.69 108 LYS A O 1
ATOM 832 N N . VAL A 1 109 ? -14.920 7.527 21.925 1.00 93.06 109 VAL A N 1
ATOM 833 C CA . VAL A 1 109 ? -14.490 8.507 20.914 1.00 93.06 109 VAL A CA 1
ATOM 834 C C . VAL A 1 109 ? -15.647 9.403 20.507 1.00 93.06 109 VAL A C 1
ATOM 836 O O . VAL A 1 109 ? -15.590 10.623 20.616 1.00 93.06 109 VAL A O 1
ATOM 839 N N . SER A 1 110 ? -16.740 8.789 20.058 1.00 91.62 110 SER A N 1
ATOM 840 C CA . SER A 1 110 ? -17.911 9.513 19.575 1.00 91.62 110 SER A CA 1
ATOM 841 C C . SER A 1 110 ? -19.195 8.769 19.902 1.00 91.62 110 SER A C 1
ATOM 843 O O . SER A 1 110 ? -19.205 7.594 20.265 1.00 91.62 110 SER A O 1
ATOM 845 N N . SER A 1 111 ? -20.318 9.466 19.786 1.00 91.62 111 SER A N 1
ATOM 846 C CA . SER A 1 111 ? -21.639 8.856 19.893 1.00 91.62 111 SER A CA 1
ATOM 847 C C . SER A 1 111 ? -22.552 9.419 18.826 1.00 91.62 111 SER A C 1
ATOM 849 O O . SER A 1 111 ? -22.603 10.633 18.638 1.00 91.62 111 SER A O 1
ATOM 851 N N . ASN A 1 112 ? -23.307 8.550 18.168 1.00 90.56 112 ASN A N 1
ATOM 852 C CA . ASN A 1 112 ? -24.336 8.943 17.225 1.00 90.56 112 ASN A CA 1
ATOM 853 C C . ASN A 1 112 ? -25.709 8.672 17.852 1.00 90.56 112 ASN A C 1
ATOM 855 O O . ASN A 1 112 ? -26.155 7.528 17.946 1.00 90.56 112 ASN A O 1
ATOM 859 N N . LYS A 1 113 ? -26.382 9.750 18.270 1.00 86.94 113 LYS A N 1
ATOM 860 C CA . LYS A 1 113 ? -27.703 9.678 18.907 1.00 86.94 113 LYS A CA 1
ATOM 861 C C . LYS A 1 113 ? -28.798 9.185 17.957 1.00 86.94 113 LYS A C 1
ATOM 863 O O . LYS A 1 113 ? -29.656 8.434 18.403 1.00 86.94 113 LYS A O 1
ATOM 868 N N . SER A 1 114 ? -28.769 9.553 16.672 1.00 88.75 114 SER A N 1
ATOM 869 C CA . SER A 1 114 ? -29.804 9.128 15.715 1.00 88.75 114 SER A CA 1
ATOM 870 C C . SER A 1 114 ? -29.719 7.634 15.400 1.00 88.75 114 SER A C 1
ATOM 872 O O . SER A 1 114 ? -30.746 6.970 15.316 1.00 88.75 114 SER A O 1
ATOM 874 N N . LYS A 1 115 ? -28.502 7.085 15.320 1.00 88.31 115 LYS A N 1
ATOM 875 C CA . LYS A 1 115 ? -28.260 5.641 15.171 1.00 88.31 115 LYS A CA 1
ATOM 876 C C . LYS A 1 115 ? -28.284 4.867 16.498 1.00 88.31 115 LYS A C 1
ATOM 878 O O . LYS A 1 115 ? -28.227 3.646 16.469 1.00 88.31 115 LYS A O 1
ATOM 883 N N . LYS A 1 116 ? -28.384 5.555 17.645 1.00 93.69 116 LYS A N 1
ATOM 884 C CA . LYS A 1 116 ? -28.332 4.981 19.006 1.00 93.69 116 LYS A CA 1
ATOM 885 C C . LYS A 1 116 ? -27.085 4.121 19.265 1.00 93.69 116 LYS A C 1
ATOM 887 O O . LYS A 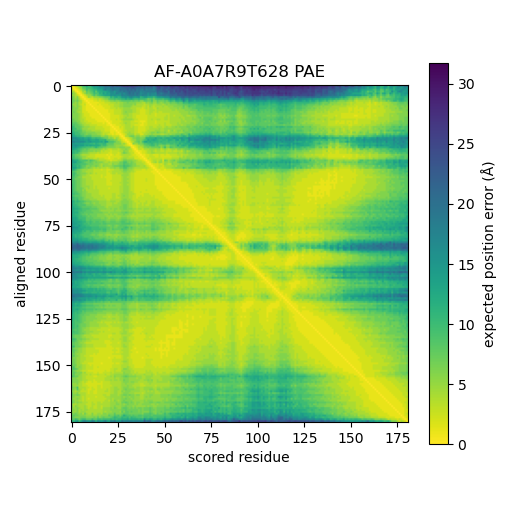1 116 ? -27.160 3.072 19.901 1.00 93.69 116 LYS A O 1
ATOM 892 N N . VAL A 1 117 ? -25.928 4.587 18.797 1.00 93.94 117 VAL A N 1
ATOM 893 C CA . VAL A 1 117 ? -24.640 3.883 18.920 1.00 93.94 117 VAL A CA 1
ATOM 894 C C . VAL A 1 117 ? -23.559 4.766 19.532 1.00 93.94 117 VAL A C 1
ATOM 896 O O . VAL A 1 117 ? -23.567 5.995 19.396 1.00 93.94 117 VAL A O 1
ATOM 899 N N . VAL A 1 118 ? -22.600 4.129 20.192 1.00 94.06 118 VAL A N 1
ATOM 900 C CA . VAL A 1 118 ? -21.389 4.730 20.749 1.00 94.06 118 VAL A CA 1
ATOM 901 C C . VAL A 1 118 ? -20.178 4.035 20.140 1.00 94.06 118 VAL A C 1
ATOM 903 O O . VAL A 1 118 ? -20.201 2.831 19.908 1.00 94.06 118 VAL A O 1
ATOM 906 N N . ARG A 1 119 ? -19.129 4.801 19.845 1.00 94.69 119 ARG A N 1
ATOM 907 C CA . ARG A 1 119 ? -17.904 4.304 19.222 1.00 94.69 119 ARG A CA 1
ATOM 908 C C . ARG A 1 119 ? -16.746 4.393 20.186 1.00 94.69 119 ARG A C 1
ATOM 910 O O . ARG A 1 119 ? -16.561 5.427 20.834 1.00 94.69 119 ARG A O 1
ATOM 917 N N . TYR A 1 120 ? -15.973 3.322 20.231 1.00 95.25 120 TYR A N 1
ATOM 918 C CA . TYR A 1 120 ? -14.893 3.149 21.183 1.00 95.25 120 TYR A CA 1
ATOM 919 C C . TYR A 1 120 ? -13.582 2.781 20.497 1.00 95.25 120 TYR A C 1
ATOM 921 O O . TYR A 1 120 ? -13.588 2.164 19.431 1.00 95.25 120 TYR A O 1
ATOM 929 N N . HIS A 1 121 ? -12.488 3.107 21.179 1.00 94.69 121 HIS A N 1
ATOM 930 C CA . HIS A 1 121 ? -11.163 2.541 20.971 1.00 94.69 121 HIS A CA 1
ATOM 931 C C . HIS A 1 121 ? -10.870 1.521 22.081 1.00 94.69 121 HIS A C 1
ATOM 933 O O . HIS A 1 121 ? -10.584 1.918 23.219 1.00 94.69 121 HIS A O 1
ATOM 939 N N . PRO A 1 122 ? -10.967 0.212 21.788 1.00 95.00 122 PRO A N 1
ATOM 940 C CA . PRO A 1 122 ? -10.378 -0.818 22.633 1.00 95.00 122 PRO A CA 1
ATOM 941 C C . PRO A 1 122 ? -8.852 -0.657 22.671 1.00 95.00 122 PRO A C 1
ATOM 943 O O . PRO A 1 122 ? -8.265 -0.438 21.609 1.00 95.00 122 PRO A O 1
ATOM 946 N N . PRO A 1 123 ? -8.193 -0.790 23.836 1.00 94.56 123 PRO A N 1
ATOM 947 C CA . PRO A 1 123 ? -6.740 -0.652 23.929 1.00 94.56 123 PRO A CA 1
ATOM 948 C C . PRO A 1 123 ? -6.006 -1.634 23.007 1.00 94.56 123 PRO A C 1
ATOM 950 O O . PRO A 1 123 ? -5.070 -1.225 22.327 1.00 94.56 123 PRO A O 1
ATOM 953 N N . GLU A 1 124 ? -6.491 -2.877 22.900 1.00 94.62 124 GLU A N 1
ATOM 954 C CA . GLU A 1 124 ? -5.911 -3.895 22.017 1.00 94.62 124 GLU A CA 1
ATOM 955 C C . GLU A 1 124 ? -5.967 -3.503 20.528 1.00 94.62 124 GLU A C 1
ATOM 957 O O . GLU A 1 124 ? -5.034 -3.768 19.775 1.00 94.62 124 GLU A O 1
ATOM 962 N N . VAL A 1 125 ? -7.039 -2.824 20.103 1.00 95.44 125 VAL A N 1
ATOM 963 C CA . VAL A 1 125 ? -7.203 -2.370 18.713 1.00 95.44 125 VAL A CA 1
ATOM 964 C C . VAL A 1 125 ? -6.352 -1.137 18.452 1.00 95.44 125 VAL A C 1
ATOM 966 O O . VAL A 1 125 ? -5.756 -1.032 17.390 1.00 95.44 125 VAL A O 1
ATOM 969 N N . THR A 1 126 ? -6.266 -0.211 19.408 1.00 94.69 126 THR A N 1
ATOM 970 C CA . THR A 1 126 ? -5.421 0.983 19.276 1.00 94.69 126 THR A CA 1
ATOM 971 C C . THR A 1 126 ? -3.946 0.612 19.141 1.00 94.69 126 THR A C 1
ATOM 973 O O . THR A 1 126 ? -3.254 1.174 18.298 1.00 94.69 126 THR A O 1
ATOM 976 N N . GLU A 1 127 ? -3.465 -0.345 19.937 1.00 95.56 127 GLU A N 1
ATOM 977 C CA . GLU A 1 127 ? -2.083 -0.827 19.861 1.00 95.56 127 GLU A CA 1
ATOM 978 C C . GLU A 1 127 ? -1.792 -1.505 18.515 1.00 95.56 127 GLU A C 1
ATOM 980 O O . GLU A 1 127 ? -0.816 -1.166 17.844 1.00 95.56 127 GLU A O 1
ATOM 985 N N . ALA A 1 128 ? -2.673 -2.408 18.075 1.00 96.00 128 ALA A N 1
ATOM 986 C CA . ALA A 1 128 ? -2.519 -3.092 16.795 1.00 96.00 128 ALA A CA 1
ATOM 987 C C . ALA A 1 128 ? -2.644 -2.134 15.592 1.00 96.00 128 ALA A C 1
ATOM 989 O O . ALA A 1 128 ? -1.893 -2.263 14.625 1.00 96.00 128 ALA A O 1
ATOM 990 N N . ALA A 1 129 ? -3.523 -1.129 15.666 1.00 95.19 129 ALA A N 1
ATOM 991 C CA . ALA A 1 129 ? -3.641 -0.088 14.648 1.00 95.19 129 ALA A CA 1
ATOM 992 C C . ALA A 1 129 ? -2.365 0.761 14.556 1.00 95.19 129 ALA A C 1
ATOM 994 O O . ALA A 1 129 ? -1.862 0.975 13.457 1.00 95.19 129 ALA A O 1
ATOM 995 N N . ALA A 1 130 ? -1.787 1.166 15.692 1.00 95.50 130 ALA A N 1
ATOM 996 C CA . ALA A 1 130 ? -0.521 1.899 15.714 1.00 95.50 130 ALA A CA 1
ATOM 997 C C . ALA A 1 130 ? 0.642 1.062 15.148 1.00 95.50 130 ALA A C 1
ATOM 999 O O . ALA A 1 130 ? 1.490 1.574 14.414 1.00 95.50 130 ALA A O 1
ATOM 1000 N N . ALA A 1 131 ? 0.676 -0.243 15.439 1.00 96.44 131 ALA A N 1
ATOM 1001 C CA . ALA A 1 131 ? 1.656 -1.155 14.854 1.00 96.44 131 ALA A CA 1
ATOM 1002 C C . ALA A 1 131 ? 1.494 -1.273 13.328 1.00 96.44 131 ALA A C 1
ATOM 1004 O O . ALA A 1 131 ? 2.492 -1.246 12.603 1.00 96.44 131 ALA A O 1
ATOM 1005 N N . LEU A 1 132 ? 0.252 -1.348 12.837 1.00 96.81 132 LEU A N 1
ATOM 1006 C CA . LEU A 1 132 ? -0.061 -1.365 11.408 1.00 96.81 132 LEU A CA 1
ATOM 1007 C C . LEU A 1 132 ? 0.328 -0.051 10.717 1.00 96.81 132 LEU A C 1
ATOM 1009 O O . LEU A 1 132 ? 0.918 -0.086 9.640 1.00 96.81 132 LEU A O 1
ATOM 1013 N N . GLU A 1 133 ? 0.043 1.101 11.324 1.00 95.62 133 GLU A N 1
ATOM 1014 C CA . GLU A 1 133 ? 0.473 2.410 10.818 1.00 95.62 133 GLU A CA 1
ATOM 1015 C C . GLU A 1 133 ? 1.998 2.477 10.697 1.00 95.62 133 GLU A C 1
ATOM 1017 O O . GLU A 1 133 ? 2.522 2.772 9.623 1.00 95.62 133 GLU A O 1
ATOM 1022 N N . CYS A 1 134 ? 2.718 2.080 11.746 1.00 96.62 134 CYS A N 1
ATOM 1023 C CA . CYS A 1 134 ? 4.176 2.041 11.730 1.00 96.62 134 CYS A CA 1
ATOM 1024 C C . CYS A 1 134 ? 4.728 1.075 10.662 1.00 96.62 134 CYS A C 1
ATOM 1026 O O . CYS A 1 134 ? 5.712 1.381 9.985 1.00 96.62 134 CYS A O 1
ATOM 1028 N N . ALA A 1 135 ? 4.097 -0.088 10.471 1.00 96.94 135 ALA A N 1
ATOM 1029 C CA . ALA A 1 135 ? 4.463 -1.023 9.407 1.00 96.94 135 ALA A CA 1
ATOM 1030 C C . ALA A 1 135 ? 4.230 -0.418 8.011 1.00 96.94 135 ALA A C 1
ATOM 1032 O O . ALA A 1 135 ? 5.098 -0.530 7.146 1.00 96.94 135 ALA A O 1
ATOM 1033 N N . ASN A 1 136 ? 3.108 0.278 7.803 1.00 95.38 136 ASN A N 1
ATOM 1034 C CA . ASN A 1 136 ? 2.808 0.960 6.543 1.00 95.38 136 ASN A CA 1
ATOM 1035 C C . ASN A 1 136 ? 3.821 2.071 6.234 1.00 95.38 136 ASN A C 1
ATOM 1037 O O . ASN A 1 136 ? 4.274 2.178 5.095 1.00 95.38 136 ASN A O 1
ATOM 1041 N N . GLU A 1 137 ? 4.223 2.865 7.229 1.00 95.62 137 GLU A N 1
ATOM 1042 C CA . GLU A 1 137 ? 5.260 3.892 7.067 1.00 95.62 137 GLU A CA 1
ATOM 1043 C C . GLU A 1 137 ? 6.610 3.285 6.665 1.00 95.62 137 GLU A C 1
ATOM 1045 O O . GLU A 1 137 ? 7.244 3.741 5.709 1.00 95.62 137 GLU A O 1
ATOM 1050 N N . ARG A 1 138 ? 7.034 2.212 7.346 1.00 95.31 138 ARG A N 1
ATOM 1051 C CA . ARG A 1 138 ? 8.264 1.481 6.997 1.00 95.31 138 ARG A CA 1
ATOM 1052 C C . ARG A 1 138 ? 8.199 0.914 5.585 1.00 95.31 138 ARG A C 1
ATOM 1054 O O . ARG A 1 138 ? 9.165 1.026 4.841 1.00 95.31 138 ARG A O 1
ATOM 1061 N N . HIS A 1 139 ? 7.058 0.354 5.202 1.00 95.81 139 HIS A N 1
ATOM 1062 C CA . HIS A 1 139 ? 6.834 -0.174 3.863 1.00 95.81 139 HIS A CA 1
ATOM 1063 C C . HIS A 1 139 ? 6.892 0.917 2.787 1.00 95.81 139 HIS A C 1
ATOM 1065 O O . HIS A 1 139 ? 7.516 0.714 1.747 1.00 95.81 139 HIS A O 1
ATOM 1071 N N . MET A 1 140 ? 6.339 2.106 3.047 1.00 94.75 140 MET A N 1
ATOM 1072 C CA . MET A 1 140 ? 6.496 3.254 2.149 1.00 94.75 140 MET A CA 1
ATOM 1073 C C . MET A 1 140 ? 7.965 3.648 1.968 1.00 94.75 140 MET A C 1
ATOM 1075 O O . MET A 1 140 ? 8.387 3.913 0.842 1.00 94.75 140 MET A O 1
ATOM 1079 N N . PHE A 1 141 ? 8.740 3.677 3.056 1.00 95.06 141 PHE A N 1
ATOM 1080 C CA . PHE A 1 141 ? 10.165 3.997 3.000 1.00 95.06 141 PHE A CA 1
ATOM 1081 C C . PHE A 1 141 ? 10.963 2.929 2.241 1.00 95.06 141 PHE A C 1
ATOM 1083 O O . PHE A 1 141 ? 11.756 3.269 1.366 1.00 95.06 141 PHE A O 1
ATOM 1090 N N . ALA A 1 142 ? 10.711 1.648 2.520 1.00 95.56 142 ALA A N 1
ATOM 1091 C CA . ALA A 1 142 ? 11.353 0.530 1.834 1.00 95.56 142 ALA A CA 1
ATOM 1092 C C . ALA A 1 142 ? 11.042 0.531 0.328 1.00 95.56 142 ALA A C 1
ATOM 1094 O O . ALA A 1 142 ? 11.935 0.324 -0.487 1.00 95.56 142 ALA A O 1
ATOM 1095 N N . ALA A 1 143 ? 9.803 0.847 -0.059 1.00 94.75 143 ALA A N 1
ATOM 1096 C CA . ALA A 1 143 ? 9.418 0.949 -1.465 1.00 94.75 143 ALA A CA 1
ATOM 1097 C C . ALA A 1 143 ? 10.124 2.110 -2.190 1.00 94.75 143 ALA A C 1
ATOM 1099 O O . ALA A 1 143 ? 10.502 1.978 -3.354 1.00 94.75 143 ALA A O 1
ATOM 1100 N N . ASP A 1 144 ? 10.322 3.248 -1.518 1.00 94.56 144 ASP A N 1
ATOM 1101 C CA . ASP A 1 144 ? 11.084 4.373 -2.075 1.00 94.56 144 ASP A CA 1
ATOM 1102 C C . ASP A 1 144 ? 12.588 4.062 -2.176 1.00 94.56 144 ASP A C 1
ATOM 1104 O O . ASP A 1 144 ? 13.229 4.420 -3.166 1.00 94.56 144 ASP A O 1
ATOM 1108 N N . ALA A 1 145 ? 13.145 3.352 -1.191 1.00 94.25 145 ALA A N 1
ATOM 1109 C CA . ALA A 1 145 ? 14.527 2.879 -1.221 1.00 94.25 145 ALA A CA 1
ATOM 1110 C C . ALA A 1 145 ? 14.760 1.893 -2.379 1.00 94.25 145 ALA A C 1
ATOM 1112 O O . ALA A 1 145 ? 15.646 2.134 -3.199 1.00 94.25 145 ALA A O 1
ATOM 1113 N N . ALA A 1 146 ? 13.901 0.878 -2.520 1.00 94.75 146 ALA A N 1
ATOM 1114 C CA . ALA A 1 146 ? 13.933 -0.075 -3.631 1.00 94.75 146 ALA A CA 1
ATOM 1115 C C . ALA A 1 146 ? 13.826 0.631 -4.992 1.00 94.75 146 ALA A C 1
ATOM 1117 O O . ALA A 1 146 ? 14.554 0.317 -5.931 1.00 94.75 146 ALA A O 1
ATOM 1118 N N . TRP A 1 147 ? 12.973 1.658 -5.098 1.00 94.38 147 TRP A N 1
ATOM 1119 C CA . TRP A 1 147 ? 12.865 2.467 -6.313 1.00 94.38 147 TRP A CA 1
ATOM 1120 C C . TRP A 1 147 ? 14.157 3.216 -6.653 1.00 94.38 147 TRP A C 1
ATOM 1122 O O . TRP A 1 147 ? 14.569 3.258 -7.815 1.00 94.38 147 TRP A O 1
ATOM 1132 N N . LYS A 1 148 ? 14.816 3.807 -5.655 1.00 93.94 148 LYS A N 1
ATOM 1133 C CA . LYS A 1 148 ? 16.098 4.499 -5.847 1.00 93.94 148 LYS A CA 1
ATOM 1134 C C . LYS A 1 148 ? 17.208 3.536 -6.252 1.00 93.94 148 LYS A C 1
ATOM 1136 O O . LYS A 1 148 ? 17.970 3.867 -7.159 1.00 93.94 148 LYS A O 1
ATOM 1141 N N . GLU A 1 149 ? 17.278 2.373 -5.615 1.00 93.12 149 GLU A N 1
ATOM 1142 C CA . GLU A 1 149 ? 18.243 1.320 -5.936 1.00 93.12 149 GLU A CA 1
ATOM 1143 C C . GLU A 1 149 ? 18.045 0.806 -7.363 1.00 93.12 149 GLU A C 1
ATOM 1145 O O . GLU A 1 149 ? 18.970 0.872 -8.171 1.00 93.12 149 GLU A O 1
ATOM 1150 N N . PHE A 1 150 ? 16.809 0.452 -7.723 1.00 94.00 150 PHE A N 1
ATOM 1151 C CA . PHE A 1 150 ? 16.440 0.052 -9.080 1.00 94.00 150 PHE A CA 1
ATOM 1152 C C . PHE A 1 150 ? 16.867 1.088 -10.129 1.00 94.00 150 PHE A C 1
ATOM 1154 O O . PHE A 1 150 ? 17.478 0.750 -11.144 1.00 94.00 150 PHE A O 1
ATOM 1161 N N . LEU A 1 151 ? 16.590 2.375 -9.884 1.00 93.38 151 LEU A N 1
ATOM 1162 C CA . LEU A 1 151 ? 17.005 3.446 -10.791 1.00 93.38 151 LEU A CA 1
ATOM 1163 C C . LEU A 1 151 ? 18.526 3.616 -10.856 1.00 93.38 151 LEU A C 1
ATOM 1165 O O . LEU A 1 151 ? 19.032 4.039 -11.895 1.00 93.38 151 LEU A O 1
ATOM 1169 N N . SER A 1 152 ? 19.251 3.336 -9.773 1.00 93.62 152 SER A N 1
ATOM 1170 C CA . SER A 1 152 ? 20.714 3.357 -9.767 1.00 93.62 152 SER A CA 1
ATOM 1171 C C . SER A 1 152 ? 21.264 2.273 -10.691 1.00 93.62 152 SER A C 1
ATOM 1173 O O . SER A 1 152 ? 22.008 2.592 -11.618 1.00 93.62 152 SER A O 1
ATOM 1175 N N . SER A 1 153 ? 20.807 1.029 -10.532 1.00 91.56 153 SER A N 1
ATOM 1176 C CA . SER A 1 153 ? 21.198 -0.097 -11.392 1.00 91.56 153 SER A CA 1
ATOM 1177 C C . SER A 1 153 ? 20.795 0.120 -12.855 1.00 91.56 153 SER A C 1
ATOM 1179 O O . SER A 1 153 ? 21.546 -0.195 -13.779 1.00 91.56 153 SER A O 1
ATOM 1181 N N . PHE A 1 154 ? 19.631 0.728 -13.105 1.00 91.88 154 PHE A N 1
ATOM 1182 C CA . PHE A 1 154 ? 19.214 1.076 -14.464 1.00 91.88 154 PHE A CA 1
ATOM 1183 C C . PHE A 1 154 ? 20.140 2.118 -15.112 1.00 91.88 154 PHE A C 1
ATOM 1185 O O . PHE A 1 154 ? 20.482 2.005 -16.291 1.00 91.88 154 PHE A O 1
ATOM 1192 N N . ARG A 1 155 ? 20.583 3.132 -14.353 1.00 92.38 155 ARG A N 1
ATOM 1193 C CA . ARG A 1 155 ? 21.470 4.194 -14.864 1.00 92.38 155 ARG A CA 1
ATOM 1194 C C . ARG A 1 155 ? 22.814 3.664 -15.342 1.00 92.38 155 ARG A C 1
ATOM 1196 O O . ARG A 1 155 ? 23.324 4.192 -16.328 1.00 92.38 155 ARG A O 1
ATOM 1203 N N . GLU A 1 156 ? 23.359 2.636 -14.699 1.00 92.25 156 GLU A N 1
ATOM 1204 C CA . GLU A 1 156 ? 24.617 1.999 -15.118 1.00 92.25 156 GLU A CA 1
ATOM 1205 C C . GLU A 1 156 ? 24.543 1.475 -16.558 1.00 92.25 156 GLU A C 1
ATOM 1207 O O . GLU A 1 156 ? 25.528 1.503 -17.292 1.00 92.25 156 GLU A O 1
ATOM 1212 N N . ASN A 1 157 ? 23.343 1.106 -17.003 1.00 90.50 157 ASN A N 1
ATOM 1213 C CA . ASN A 1 157 ? 23.093 0.557 -18.328 1.00 90.50 157 ASN A CA 1
ATOM 1214 C C . ASN A 1 157 ? 22.489 1.565 -19.321 1.00 90.50 157 ASN A C 1
ATOM 1216 O O . ASN A 1 157 ? 22.179 1.228 -20.468 1.00 90.50 157 ASN A O 1
ATOM 1220 N N . TYR A 1 158 ? 22.333 2.826 -18.914 1.00 89.56 158 TYR A N 1
ATOM 1221 C CA . TYR A 1 158 ? 21.658 3.855 -19.708 1.00 89.56 158 TYR A CA 1
ATOM 1222 C C . TYR A 1 158 ? 22.296 4.068 -21.089 1.00 89.56 158 TYR A C 1
ATOM 1224 O O . TYR A 1 158 ? 21.591 4.300 -22.071 1.00 89.56 158 TYR A O 1
ATOM 1232 N N . ALA A 1 159 ? 23.625 3.971 -21.189 1.00 89.75 159 ALA A N 1
ATOM 1233 C CA . ALA A 1 159 ? 24.336 4.136 -22.455 1.00 89.75 159 ALA A CA 1
ATOM 1234 C C . ALA A 1 159 ? 23.954 3.065 -23.494 1.00 89.75 159 ALA A C 1
ATOM 1236 O O . ALA A 1 159 ? 23.825 3.387 -24.680 1.00 89.75 159 ALA A O 1
ATOM 1237 N N . ALA A 1 160 ? 23.727 1.822 -23.052 1.00 88.44 160 ALA A N 1
ATOM 1238 C CA . ALA A 1 160 ? 23.328 0.718 -23.918 1.00 88.44 160 ALA A CA 1
ATOM 1239 C C . ALA A 1 160 ? 21.911 0.953 -24.462 1.00 88.44 160 ALA A C 1
ATOM 1241 O O . ALA A 1 160 ? 21.709 0.999 -25.678 1.00 88.44 160 ALA A O 1
ATOM 1242 N N . PHE A 1 161 ? 20.960 1.252 -23.569 1.00 89.69 161 PHE A N 1
ATOM 1243 C CA . PHE A 1 161 ? 19.584 1.582 -23.947 1.00 89.69 161 PHE A CA 1
ATOM 1244 C C . PHE A 1 161 ? 19.512 2.794 -24.880 1.00 89.69 161 PHE A C 1
ATOM 1246 O O . PHE A 1 161 ? 18.853 2.743 -25.915 1.00 89.69 161 PHE A O 1
ATOM 1253 N N . ARG A 1 162 ? 20.241 3.874 -24.574 1.00 91.31 162 ARG A N 1
ATOM 1254 C CA . ARG A 1 162 ? 20.279 5.078 -25.416 1.00 91.31 162 ARG A CA 1
ATOM 1255 C C . ARG A 1 162 ? 20.799 4.781 -26.822 1.00 91.31 162 ARG A C 1
ATOM 1257 O O . ARG A 1 162 ? 20.256 5.304 -27.795 1.00 91.31 162 ARG A O 1
ATOM 1264 N N . SER A 1 163 ? 21.852 3.974 -26.929 1.00 89.19 163 SER A N 1
ATOM 1265 C CA . SER A 1 163 ? 22.444 3.611 -28.221 1.00 89.19 163 SER A CA 1
ATOM 1266 C C . SER A 1 163 ? 21.460 2.814 -29.075 1.00 89.19 163 SER A C 1
ATOM 1268 O O . SER A 1 163 ? 21.301 3.113 -30.259 1.00 89.19 163 SER A O 1
ATOM 1270 N N . ALA A 1 164 ? 20.739 1.873 -28.464 1.00 89.50 164 ALA A N 1
ATOM 1271 C CA . ALA A 1 164 ? 19.699 1.109 -29.139 1.00 89.50 164 ALA A CA 1
ATOM 1272 C C . ALA A 1 164 ? 18.528 1.987 -29.591 1.00 89.50 164 ALA A C 1
ATOM 1274 O O . ALA A 1 164 ? 18.162 1.949 -30.764 1.00 89.50 164 ALA A O 1
ATOM 1275 N N . THR A 1 165 ? 18.004 2.859 -28.723 1.00 91.00 165 THR A N 1
ATOM 1276 C CA . THR A 1 165 ? 16.938 3.804 -29.096 1.00 91.00 165 THR A CA 1
ATOM 1277 C C . THR A 1 165 ? 17.365 4.712 -30.251 1.00 91.00 165 THR A C 1
ATOM 1279 O O . THR A 1 165 ? 16.583 4.956 -31.166 1.00 91.00 165 THR A O 1
ATOM 1282 N N . SER A 1 166 ? 18.618 5.184 -30.262 1.00 91.81 166 SER A N 1
ATOM 1283 C CA . SER A 1 166 ? 19.147 5.999 -31.364 1.00 91.81 166 SER A CA 1
ATOM 1284 C C . SER A 1 166 ? 19.237 5.219 -32.680 1.00 91.81 166 SER A C 1
ATOM 1286 O O . SER A 1 166 ? 18.985 5.784 -33.746 1.00 91.81 166 SER A O 1
ATOM 1288 N N . ALA A 1 167 ? 19.613 3.940 -32.625 1.00 89.94 167 ALA A N 1
ATOM 1289 C CA . ALA A 1 167 ? 19.670 3.080 -33.801 1.00 89.94 167 ALA A CA 1
ATOM 1290 C C . ALA A 1 167 ? 18.269 2.800 -34.363 1.00 89.94 167 ALA A C 1
ATOM 1292 O O . ALA A 1 167 ? 18.069 2.928 -35.570 1.00 89.94 167 ALA A O 1
ATOM 1293 N N . VAL A 1 168 ? 17.293 2.515 -33.493 1.00 90.75 168 VAL A N 1
ATOM 1294 C CA . VAL A 1 168 ? 15.882 2.343 -33.875 1.00 90.75 168 VAL A CA 1
ATOM 1295 C C . VAL A 1 168 ? 15.319 3.625 -34.487 1.00 90.75 168 VAL A C 1
ATOM 1297 O O . VAL A 1 168 ? 14.713 3.562 -35.549 1.00 90.75 168 VAL A O 1
ATOM 1300 N N . ALA A 1 169 ? 15.577 4.795 -33.896 1.00 93.19 169 ALA A N 1
ATOM 1301 C CA . ALA A 1 169 ? 15.124 6.071 -34.456 1.00 93.19 169 ALA A CA 1
ATOM 1302 C C . ALA A 1 169 ? 15.735 6.363 -35.839 1.00 93.19 169 ALA A C 1
ATOM 1304 O O . ALA A 1 169 ? 15.065 6.890 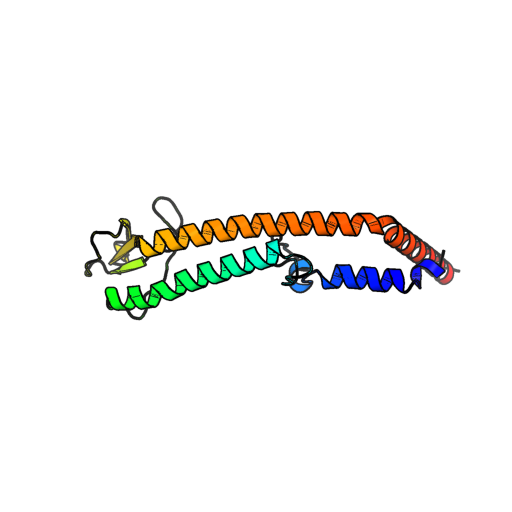-36.723 1.00 93.19 169 ALA A O 1
ATOM 1305 N N . THR A 1 170 ? 17.004 5.996 -36.050 1.00 93.25 170 THR A N 1
ATOM 1306 C CA . THR A 1 170 ? 17.651 6.132 -37.366 1.00 93.25 170 THR A CA 1
ATOM 1307 C C . THR A 1 170 ? 17.003 5.201 -38.391 1.00 93.25 170 THR A C 1
ATOM 1309 O O . THR A 1 170 ? 16.757 5.609 -39.523 1.00 93.25 170 THR A O 1
ATOM 1312 N N . LEU A 1 171 ? 16.705 3.960 -37.995 1.00 92.56 171 LEU A N 1
ATOM 1313 C CA . LEU A 1 171 ? 16.016 2.991 -38.845 1.00 92.56 171 LEU A CA 1
ATOM 1314 C C . LEU A 1 171 ? 14.604 3.466 -39.217 1.00 92.56 171 LEU A C 1
ATOM 1316 O O . LEU A 1 171 ? 14.237 3.391 -40.386 1.00 92.56 171 LEU A O 1
ATOM 1320 N N . ASP A 1 172 ? 13.848 3.989 -38.252 1.00 95.00 172 ASP A N 1
ATOM 1321 C CA . ASP A 1 172 ? 12.506 4.547 -38.456 1.00 95.00 172 ASP A CA 1
ATOM 1322 C C . ASP A 1 172 ? 12.528 5.724 -39.445 1.00 95.00 172 ASP A C 1
ATOM 1324 O O . ASP A 1 172 ? 11.774 5.745 -40.417 1.00 95.00 172 ASP A O 1
ATOM 1328 N N . ALA A 1 173 ? 13.482 6.648 -39.289 1.00 94.44 173 ALA A N 1
ATOM 1329 C CA . ALA A 1 173 ? 13.654 7.770 -40.210 1.00 94.44 173 ALA A CA 1
ATOM 1330 C C . ALA A 1 173 ? 14.013 7.316 -41.637 1.00 94.44 173 ALA A C 1
ATOM 1332 O O . ALA A 1 173 ? 13.458 7.829 -42.610 1.00 94.44 173 ALA A O 1
ATOM 1333 N N . LEU A 1 174 ? 14.918 6.341 -41.781 1.00 94.44 174 LEU A N 1
ATOM 1334 C CA . LEU A 1 174 ? 15.267 5.768 -43.085 1.00 94.44 174 LEU A CA 1
ATOM 1335 C C . LEU A 1 174 ? 14.077 5.042 -43.723 1.00 94.44 174 LEU A C 1
ATOM 1337 O O . LEU A 1 174 ? 13.876 5.151 -44.931 1.00 94.44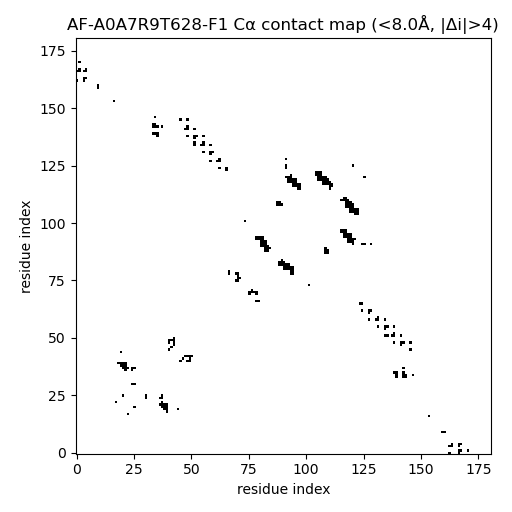 174 LEU A O 1
ATOM 1341 N N . HIS A 1 175 ? 13.275 4.332 -42.927 1.00 94.19 175 HIS A N 1
ATOM 1342 C CA . HIS A 1 175 ? 12.071 3.658 -43.403 1.00 94.19 175 HIS A CA 1
ATOM 1343 C C . HIS A 1 175 ? 11.018 4.658 -43.891 1.00 94.19 175 HIS A C 1
ATOM 1345 O O . HIS A 1 175 ? 10.489 4.500 -44.989 1.00 94.19 175 HIS A O 1
ATOM 1351 N N . ALA A 1 176 ? 10.770 5.726 -43.129 1.00 95.38 176 ALA A N 1
ATOM 1352 C CA . ALA A 1 176 ? 9.868 6.799 -43.531 1.00 95.38 176 ALA A CA 1
ATOM 1353 C C . ALA A 1 176 ? 10.320 7.472 -44.839 1.00 95.38 176 ALA A C 1
ATOM 1355 O O . ALA A 1 176 ? 9.496 7.731 -45.714 1.00 95.38 176 ALA A O 1
ATOM 1356 N N . LEU A 1 177 ? 11.628 7.704 -45.010 1.00 95.19 177 LEU A N 1
ATOM 1357 C CA . LEU A 1 177 ? 12.186 8.233 -46.259 1.00 95.19 177 LEU A CA 1
ATOM 1358 C C . LEU A 1 177 ? 11.991 7.271 -47.435 1.00 95.19 177 LEU A C 1
ATOM 1360 O O . LEU A 1 177 ? 11.602 7.715 -48.509 1.00 95.19 177 LEU A O 1
ATOM 1364 N N . ALA A 1 178 ? 12.218 5.972 -47.230 1.00 95.81 178 ALA A N 1
ATOM 1365 C CA . ALA A 1 178 ? 12.034 4.956 -48.265 1.00 95.81 178 ALA A CA 1
ATOM 1366 C C . ALA A 1 178 ? 10.566 4.789 -48.695 1.00 95.81 178 ALA A C 1
ATOM 1368 O O . ALA A 1 178 ? 10.301 4.443 -49.838 1.00 95.81 178 ALA A O 1
ATOM 1369 N N . ILE A 1 179 ? 9.604 5.035 -47.797 1.00 95.94 179 ILE A N 1
ATOM 1370 C CA . ILE A 1 179 ? 8.170 5.055 -48.139 1.00 95.94 179 ILE A CA 1
ATOM 1371 C C . ILE A 1 179 ? 7.820 6.267 -49.020 1.00 95.94 179 ILE A C 1
ATOM 1373 O O . ILE A 1 179 ? 6.896 6.194 -49.828 1.00 95.94 179 ILE A O 1
ATOM 1377 N N . LEU A 1 180 ? 8.521 7.390 -48.840 1.00 91.38 180 LEU A N 1
ATOM 1378 C CA . LEU A 1 180 ? 8.266 8.644 -49.557 1.00 91.38 180 LEU A CA 1
ATOM 1379 C C . LEU A 1 180 ? 8.997 8.748 -50.908 1.00 91.38 180 LEU A C 1
ATOM 1381 O O . LEU A 1 180 ? 8.652 9.633 -51.694 1.00 91.38 180 LEU A O 1
ATOM 1385 N N . SER A 1 181 ? 10.008 7.908 -51.151 1.00 74.94 181 SER A N 1
ATOM 1386 C CA . SER A 1 181 ? 10.800 7.853 -52.392 1.00 74.94 181 SER A CA 1
ATOM 1387 C C . SER A 1 181 ? 10.193 6.926 -53.435 1.00 74.94 181 SER A C 1
ATOM 1389 O O . SER A 1 181 ? 10.153 7.330 -54.616 1.00 74.94 181 SER A O 1
#

Radius of gyration: 26.31 Å; Cα contacts (8 Å, |Δi|>4): 172; chains: 1; bounding box: 55×29×84 Å

Secondary structure (DSSP, 8-state):
-GGGGS-HHHHHHHHHHHHHB-HHHHT-SS--SS-TTSB---TTT-HHHHHHHHHHHHHHHHHHHHHHHHHHHHT-TT--EEEE-STT-EEEEEEEETTS---TTSEEEEEETTTTEEEEE-HHHHHHHHHHHHHHHHHHHHHHHHHHHHHHHHHHTHHHHHHHHHHHHHHHHHHHHHHH-

Solvent-accessible surface area (backbone atoms only — not comparable to full-atom values): 10137 Å² total; per-residue (Å²): 104,70,64,58,70,71,36,66,66,59,51,54,50,52,49,52,60,54,65,48,38,27,60,81,56,66,70,39,97,74,60,68,94,58,53,65,67,35,48,52,92,35,63,85,87,36,46,64,39,34,52,26,50,51,47,32,54,50,31,50,49,55,50,58,60,47,46,65,54,51,19,61,77,67,72,34,89,84,65,60,75,42,71,41,85,68,94,68,45,47,69,72,21,43,74,40,52,68,90,58,89,73,68,86,78,40,45,78,64,42,70,42,76,92,78,43,31,33,28,26,41,46,60,74,52,52,54,38,49,52,51,28,51,53,27,48,53,50,27,51,51,29,26,49,49,51,50,51,51,52,52,52,63,50,56,78,47,41,67,60,56,52,51,24,53,52,33,51,52,50,52,51,53,52,49,56,51,61,74,73,106

InterPro domains:
  IPR036187 DNA mismatch repair protein MutS, core domain superfamily [SSF48334] (8-181)
  IPR045076 DNA mismatch repair MutS [PTHR11361] (15-180)

Foldseek 3Di:
DLVLLVDVVVVVVVCVLVQQADCVQVVDPDHDPFLFRGGDQDCVLQVQLNVLVVQLVVLVVLLVVVQVVVCVVQVNVPWDWDFDDDDLTGGRKTKDALPGDDDPQWAFRDDDVVVNITITDDPSSVVSVVSNVVSVVSNRVSSVVSVVVSVVVVVVCVVSVVVNVVSVVVVVVVVVVVVVD